Protein AF-A0A4U1L8M2-F1 (afdb_monomer_lite)

Foldseek 3Di:
DVVVVVCCVPPVVVVVVLVVLVVVLVVVVVVCVVDPDDPCPVVCVCSDPVVSVVVNVVSVVVVVVVVVVVVVVLVVLLVLLVVLVVQQVVCLLPPCNLVSLVVSLVSLVVVVPDPVCPPHVSVVSSVVSNVVSVQSNQQQVQLVVQVVVLVVVCPVPPDPDDDDGPSRLLSVVCVVVVADSSLEHEFEFDDDPQFQGKGKHKAWPVNLVPADQAHKHKYWYAGSNDIKIKIAGSVLSNVVQVQFDWDDDPVRTTIGTAIWTQGPPPRFTARPVRGHGCVVSVIGIDDPCVVVDD

pLDDT: mean 79.2, std 13.24, range [39.75, 96.44]

Secondary structure (DSSP, 8-state):
-HHHHHHHHHSHHHHHHHHHHHHHHHHHHHHHHH---SSTHHHHHHT-HHHHHHHHHHHHHHHHHHHHHHHHHHHHHHHHHHHHHHHHHHHTTSTTHHHHHHHHHHHHHHHHT-GGGTTSHHHHHHHHHHHHHHHHHHHHHHHHHHHHHHHHHHTTS--------HHHHHHHHHHHHT--GGGEEE-PPPP-TTEEEEEEEEEEHHHHHHS-TTPEEEEEEEETTEEEEEEEEHHHHHHHHTTSPEEE-TTSSEEEEEEEEEETTT--EEETTTTEEGGGGT-EEE--GGGG--

Radius of gyration: 31.27 Å; chains: 1; bounding box: 67×60×95 Å

Organism: Streptococcus mitis (NCBI:txid28037)

Structure (mmCIF, N/CA/C/O backbone):
data_AF-A0A4U1L8M2-F1
#
_entry.id   AF-A0A4U1L8M2-F1
#
loop_
_atom_site.group_PDB
_atom_site.id
_atom_site.type_symbol
_atom_site.label_atom_id
_atom_site.label_alt_id
_atom_site.label_comp_id
_atom_site.label_asym_id
_atom_site.label_entity_id
_atom_site.label_seq_id
_atom_site.pdbx_PDB_ins_code
_atom_site.Cartn_x
_atom_site.Cartn_y
_atom_site.Cartn_z
_atom_site.occupancy
_atom_site.B_iso_or_equiv
_atom_site.auth_seq_id
_atom_site.auth_comp_id
_atom_site.auth_asym_id
_atom_site.auth_atom_id
_atom_site.pdbx_PDB_model_num
ATOM 1 N N . MET A 1 1 ? 15.373 -29.658 -34.167 1.00 44.53 1 MET A N 1
ATOM 2 C CA . MET A 1 1 ? 14.216 -28.819 -34.575 1.00 44.53 1 MET A CA 1
ATOM 3 C C . MET A 1 1 ? 13.837 -27.712 -33.586 1.00 44.53 1 MET A C 1
ATOM 5 O O . MET A 1 1 ? 13.678 -26.593 -34.048 1.00 44.53 1 MET A O 1
ATOM 9 N N . LYS A 1 2 ? 13.727 -27.940 -32.260 1.00 44.12 2 LYS A N 1
ATOM 10 C CA . LYS A 1 2 ? 13.359 -26.869 -31.294 1.00 44.12 2 LYS A CA 1
ATOM 11 C C . LYS A 1 2 ? 14.273 -25.627 -31.343 1.00 44.12 2 LYS A C 1
ATOM 13 O O . LYS A 1 2 ? 13.759 -24.518 -31.326 1.00 44.12 2 LYS A O 1
ATOM 18 N N . LYS A 1 3 ? 15.596 -25.805 -31.480 1.00 42.81 3 LYS A N 1
ATOM 19 C CA . LYS A 1 3 ? 16.575 -24.699 -31.580 1.00 42.81 3 LYS A CA 1
ATOM 20 C C . LYS A 1 3 ? 16.446 -23.879 -32.877 1.00 42.81 3 LYS A C 1
ATOM 22 O O . LYS A 1 3 ? 16.444 -22.658 -32.821 1.00 42.81 3 LYS A O 1
ATOM 27 N N . ILE A 1 4 ? 16.236 -24.542 -34.020 1.00 53.00 4 ILE A N 1
ATOM 28 C CA . ILE A 1 4 ? 16.005 -23.892 -35.329 1.00 53.00 4 ILE A CA 1
ATOM 29 C C . ILE A 1 4 ? 14.690 -23.101 -35.305 1.00 53.00 4 ILE A C 1
ATOM 31 O O . ILE A 1 4 ? 14.629 -21.966 -35.762 1.00 53.00 4 ILE A O 1
ATOM 35 N N . LYS A 1 5 ? 13.648 -23.665 -34.683 1.00 46.25 5 LYS A N 1
ATOM 36 C CA . LYS A 1 5 ? 12.353 -22.995 -34.505 1.00 46.25 5 LYS A CA 1
ATOM 37 C C . LYS A 1 5 ? 12.449 -21.757 -33.599 1.00 46.25 5 LYS A C 1
ATOM 39 O O . LYS A 1 5 ? 11.677 -20.825 -33.779 1.00 46.25 5 LYS A O 1
ATOM 44 N N . LEU A 1 6 ? 13.386 -21.742 -32.645 1.00 50.06 6 LEU A N 1
ATOM 45 C CA . LEU A 1 6 ? 13.652 -20.596 -31.766 1.00 50.06 6 LEU A CA 1
ATOM 46 C C . LEU A 1 6 ? 14.400 -19.472 -32.505 1.00 50.06 6 LEU A C 1
ATOM 48 O O . LEU A 1 6 ? 14.021 -18.310 -32.385 1.00 50.06 6 LEU A O 1
ATOM 52 N N . LEU A 1 7 ? 15.398 -19.835 -33.322 1.00 53.38 7 LEU A N 1
ATOM 53 C CA . LEU A 1 7 ? 16.135 -18.917 -34.202 1.00 53.38 7 LEU A CA 1
ATOM 54 C C . LEU A 1 7 ? 15.193 -18.174 -35.160 1.00 53.38 7 LEU A C 1
ATOM 56 O O . LEU A 1 7 ? 15.197 -16.948 -35.198 1.00 53.38 7 LEU A O 1
ATOM 60 N N . PHE A 1 8 ? 14.303 -18.900 -35.841 1.00 54.09 8 PHE A N 1
ATOM 61 C CA . PHE A 1 8 ? 13.286 -18.307 -36.719 1.00 54.09 8 PHE A CA 1
ATOM 62 C C . PHE A 1 8 ? 12.166 -17.557 -35.983 1.00 54.09 8 PHE A C 1
ATOM 64 O O . PHE A 1 8 ? 11.392 -16.862 -36.625 1.00 54.09 8 PHE A O 1
ATOM 71 N N . LYS A 1 9 ? 12.032 -17.684 -34.659 1.00 55.19 9 LYS A N 1
ATOM 72 C CA . LYS A 1 9 ? 11.013 -16.942 -33.901 1.00 55.19 9 LYS A CA 1
ATOM 73 C C . LYS A 1 9 ? 11.550 -15.607 -33.387 1.00 55.19 9 LYS A C 1
ATOM 75 O O . LYS A 1 9 ? 10.851 -14.605 -33.473 1.00 55.19 9 LYS A O 1
ATOM 80 N N . ASN A 1 10 ? 12.786 -15.595 -32.891 1.00 60.88 10 ASN A N 1
ATOM 81 C CA . ASN A 1 10 ? 13.370 -14.421 -32.239 1.00 60.88 10 ASN A CA 1
ATOM 82 C C . ASN A 1 10 ? 14.303 -13.608 -33.152 1.00 60.88 10 ASN A C 1
ATOM 84 O O . ASN A 1 10 ? 14.479 -12.418 -32.916 1.00 60.88 10 ASN A O 1
ATOM 88 N N . HIS A 1 11 ? 14.872 -14.217 -34.199 1.00 66.50 11 HIS A N 1
ATOM 89 C CA . HIS A 1 11 ? 15.915 -13.602 -35.035 1.00 66.50 11 HIS A CA 1
ATOM 90 C C . HIS A 1 11 ? 15.575 -13.604 -36.535 1.00 66.50 11 HIS A C 1
ATOM 92 O O . HIS A 1 11 ? 16.453 -13.428 -37.375 1.00 66.50 11 HIS A O 1
ATOM 98 N N . TRP A 1 12 ? 14.301 -13.785 -36.902 1.00 67.19 12 TRP A N 1
ATOM 99 C CA . TRP A 1 12 ? 13.879 -13.873 -38.308 1.00 67.19 12 TRP A CA 1
ATOM 100 C C . TRP A 1 12 ? 14.196 -12.615 -39.121 1.00 67.19 12 TRP A C 1
ATOM 102 O O . TRP A 1 12 ? 14.553 -12.724 -40.287 1.00 67.19 12 TRP A O 1
ATOM 112 N N . GLN A 1 13 ? 14.119 -11.433 -38.503 1.00 69.94 13 GLN A N 1
ATOM 113 C CA . GLN A 1 13 ? 14.477 -10.169 -39.152 1.00 69.94 13 GLN A CA 1
ATOM 114 C C . GLN A 1 13 ? 15.951 -10.154 -39.567 1.00 69.94 13 GLN A C 1
ATOM 116 O O . GLN A 1 13 ? 16.279 -9.651 -40.637 1.00 69.94 13 GLN A O 1
ATOM 121 N N . LEU A 1 14 ? 16.824 -10.762 -38.758 1.00 71.12 14 LEU A N 1
ATOM 122 C CA . LEU A 1 14 ? 18.245 -10.885 -39.061 1.00 71.12 14 LEU A CA 1
ATOM 123 C C . LEU A 1 14 ? 18.474 -11.820 -40.249 1.00 71.12 14 LEU A C 1
ATOM 125 O O . LEU A 1 14 ? 19.164 -11.454 -41.191 1.00 71.12 14 LEU A O 1
ATOM 129 N N . LEU A 1 15 ? 17.803 -12.977 -40.243 1.00 73.12 15 LEU A N 1
ATOM 130 C CA . LEU A 1 15 ? 17.865 -13.944 -41.342 1.00 73.12 15 LEU A CA 1
ATOM 131 C C . LEU A 1 15 ? 17.361 -13.346 -42.662 1.00 73.12 15 LEU A C 1
ATOM 133 O O . LEU A 1 15 ? 17.903 -13.651 -43.720 1.00 73.12 15 LEU A O 1
ATOM 137 N N . VAL A 1 16 ? 16.343 -12.480 -42.614 1.00 77.25 16 VAL A N 1
ATOM 138 C CA . VAL A 1 16 ? 15.843 -11.766 -43.798 1.00 77.25 16 VAL A CA 1
ATOM 139 C C . VAL A 1 16 ? 16.862 -10.743 -44.296 1.00 77.25 16 VAL A C 1
ATOM 141 O O . VAL A 1 16 ? 17.110 -10.689 -45.496 1.00 77.25 16 VAL A O 1
ATOM 144 N N . ILE A 1 17 ? 17.478 -9.959 -43.406 1.00 76.75 17 ILE A N 1
ATOM 145 C CA . ILE A 1 17 ? 18.510 -8.982 -43.785 1.00 76.75 17 ILE A CA 1
ATOM 146 C C . ILE A 1 17 ? 19.723 -9.689 -44.398 1.00 76.75 17 ILE A C 1
ATOM 148 O O . ILE A 1 17 ? 20.172 -9.302 -45.474 1.00 76.75 17 ILE A O 1
ATOM 152 N N . GLU A 1 18 ? 20.214 -10.754 -43.762 1.00 75.56 18 GLU A N 1
ATOM 153 C CA . GLU A 1 18 ? 21.312 -11.568 -44.288 1.00 75.56 18 GLU A CA 1
ATOM 154 C C . GLU A 1 18 ? 20.956 -12.151 -45.658 1.00 75.56 18 GLU A C 1
ATOM 156 O O . GLU A 1 18 ? 21.736 -12.017 -46.597 1.00 75.56 18 GLU A O 1
ATOM 161 N N . ALA A 1 19 ? 19.755 -12.718 -45.814 1.00 78.50 19 ALA A N 1
ATOM 162 C CA . ALA A 1 19 ? 19.297 -13.252 -47.092 1.00 78.50 19 ALA A CA 1
ATOM 163 C C . ALA A 1 19 ? 19.233 -12.173 -48.182 1.00 78.50 19 ALA A C 1
ATOM 165 O O . ALA A 1 19 ? 19.667 -12.428 -49.300 1.00 78.50 19 ALA A O 1
ATOM 166 N N . VAL A 1 20 ? 18.747 -10.967 -47.871 1.00 80.50 20 VAL A N 1
ATOM 167 C CA . VAL A 1 20 ? 18.708 -9.839 -48.817 1.00 80.50 20 VAL A CA 1
ATOM 168 C C . VAL A 1 20 ? 20.119 -9.423 -49.233 1.00 80.50 20 VAL A C 1
ATOM 170 O O . VAL A 1 20 ? 20.358 -9.215 -50.420 1.00 80.50 20 VAL A O 1
ATOM 173 N N . ILE A 1 21 ? 21.068 -9.359 -48.297 1.00 78.06 21 ILE A N 1
ATOM 174 C CA . ILE A 1 21 ? 22.468 -9.020 -48.591 1.00 78.06 21 ILE A CA 1
ATOM 175 C C . ILE A 1 21 ? 23.116 -10.098 -49.470 1.00 78.06 21 ILE A C 1
ATOM 177 O O . ILE A 1 21 ? 23.760 -9.756 -50.460 1.00 78.06 21 ILE A O 1
ATOM 181 N N . VAL A 1 22 ? 22.895 -11.385 -49.170 1.00 79.50 22 VAL A N 1
ATOM 182 C CA . VAL A 1 22 ? 23.349 -12.515 -50.005 1.00 79.50 22 VAL A CA 1
ATOM 183 C C . VAL A 1 22 ? 22.777 -12.406 -51.421 1.00 79.50 22 VAL A C 1
ATOM 185 O O . VAL A 1 22 ? 23.491 -12.624 -52.396 1.00 79.50 22 VAL A O 1
ATOM 188 N N . LEU A 1 23 ? 21.495 -12.055 -51.548 1.00 80.81 23 LEU A N 1
ATOM 189 C CA . LEU A 1 23 ? 20.791 -11.976 -52.829 1.00 80.81 23 LEU A CA 1
ATOM 190 C C . LEU A 1 23 ? 21.286 -10.791 -53.669 1.00 80.81 23 LEU A C 1
ATOM 192 O O . LEU A 1 23 ? 21.564 -10.957 -54.855 1.00 80.81 23 LEU A O 1
ATOM 196 N N . ILE A 1 24 ? 21.466 -9.618 -53.051 1.00 78.56 24 ILE A N 1
ATOM 197 C CA . ILE A 1 24 ? 22.061 -8.437 -53.695 1.00 78.56 24 ILE A CA 1
ATOM 198 C C . ILE A 1 24 ? 23.492 -8.743 -54.136 1.00 78.56 24 ILE A C 1
ATOM 200 O O . ILE A 1 24 ? 23.855 -8.431 -55.269 1.00 78.56 24 ILE A O 1
ATOM 204 N N . TYR A 1 25 ? 24.282 -9.388 -53.274 1.00 74.25 25 TYR A N 1
ATOM 205 C CA . TYR A 1 25 ? 25.652 -9.783 -53.586 1.00 74.25 25 TYR A CA 1
ATOM 206 C C . TYR A 1 25 ? 25.702 -10.764 -54.762 1.00 74.25 25 TYR A C 1
ATOM 208 O O . TYR A 1 25 ? 26.407 -10.518 -55.735 1.00 74.25 25 TYR A O 1
ATOM 216 N N . GLY A 1 26 ? 24.895 -11.827 -54.726 1.00 72.94 26 GLY A N 1
ATOM 217 C CA . GLY A 1 26 ? 24.836 -12.824 -55.794 1.00 72.94 26 GLY A CA 1
ATOM 218 C C . GLY A 1 26 ? 24.388 -12.242 -57.136 1.00 72.94 26 GLY A C 1
ATOM 219 O O . GLY A 1 26 ? 24.976 -12.561 -58.169 1.00 72.94 26 GLY A O 1
ATOM 220 N N . LEU A 1 27 ? 23.387 -11.353 -57.134 1.00 75.25 27 LEU A N 1
ATOM 221 C CA . LEU A 1 27 ? 22.939 -10.662 -58.346 1.00 75.25 27 LEU A CA 1
ATOM 222 C C . LEU A 1 27 ? 24.019 -9.723 -58.887 1.00 75.25 27 LEU A C 1
ATOM 224 O O . LEU A 1 27 ? 24.303 -9.761 -60.082 1.00 75.25 27 LEU A O 1
ATOM 228 N N . ALA A 1 28 ? 24.637 -8.910 -58.031 1.00 71.38 28 ALA A N 1
ATOM 229 C CA . ALA A 1 28 ? 25.702 -8.004 -58.440 1.00 71.38 28 ALA A CA 1
ATOM 230 C C . ALA A 1 28 ? 26.885 -8.776 -59.040 1.00 71.38 28 ALA A C 1
ATOM 232 O O . ALA A 1 28 ? 27.259 -8.495 -60.174 1.00 71.38 28 ALA A O 1
ATOM 233 N N . SER A 1 29 ? 27.396 -9.809 -58.363 1.00 68.69 29 SER A N 1
ATOM 234 C CA . SER A 1 29 ? 28.492 -10.642 -58.879 1.00 68.69 29 SER A CA 1
ATOM 235 C C . SER A 1 29 ? 28.150 -11.290 -60.227 1.00 68.69 29 SER A C 1
ATOM 237 O O . SER A 1 29 ? 28.959 -11.247 -61.150 1.00 68.69 29 SER A O 1
ATOM 239 N N . TYR A 1 30 ? 26.924 -11.799 -60.399 1.00 72.44 30 TYR A N 1
ATOM 240 C CA . TYR A 1 30 ? 26.470 -12.370 -61.674 1.00 72.44 30 TYR A CA 1
ATOM 241 C C . TYR A 1 30 ? 26.442 -11.347 -62.825 1.00 72.44 30 TYR A C 1
ATOM 243 O O . TYR A 1 30 ? 26.824 -11.661 -63.954 1.00 72.44 30 TYR A O 1
ATOM 251 N N . TYR A 1 31 ? 25.982 -10.119 -62.560 1.00 69.25 31 TYR A N 1
ATOM 252 C CA . TYR A 1 31 ? 25.954 -9.048 -63.562 1.00 69.25 31 TYR A CA 1
ATOM 253 C C . TYR A 1 31 ? 27.357 -8.545 -63.928 1.00 69.25 31 TYR A C 1
ATOM 255 O O . TYR A 1 31 ? 27.580 -8.183 -65.086 1.00 69.25 31 TYR A O 1
ATOM 263 N N . ILE A 1 32 ? 28.279 -8.543 -62.961 1.00 66.44 32 ILE A N 1
ATOM 264 C CA . ILE A 1 32 ? 29.684 -8.154 -63.132 1.00 66.44 32 ILE A CA 1
ATOM 265 C C . ILE A 1 32 ? 30.424 -9.172 -64.008 1.00 66.44 32 ILE A C 1
ATOM 267 O O . ILE A 1 32 ? 31.072 -8.774 -64.975 1.00 66.44 32 ILE A O 1
ATOM 271 N N . ASP A 1 33 ? 30.247 -10.471 -63.751 1.00 63.56 33 ASP A N 1
ATOM 272 C CA . ASP A 1 33 ? 30.862 -11.543 -64.549 1.00 63.56 33 ASP A CA 1
ATOM 273 C C . ASP A 1 33 ? 30.390 -11.542 -66.013 1.00 63.56 33 ASP A C 1
ATOM 275 O O . ASP A 1 33 ? 31.154 -11.869 -66.923 1.00 63.56 33 ASP A O 1
ATOM 279 N N . LYS A 1 34 ? 29.133 -11.157 -66.273 1.00 65.31 34 LYS A N 1
ATOM 280 C CA . LYS A 1 34 ? 28.567 -11.133 -67.632 1.00 65.31 34 LYS A CA 1
ATOM 281 C C . LYS A 1 34 ? 28.913 -9.893 -68.464 1.00 65.31 34 LYS A C 1
ATOM 283 O O . LYS A 1 34 ? 28.735 -9.951 -69.678 1.00 65.31 34 LYS A O 1
ATOM 288 N N . ASN A 1 35 ? 29.376 -8.793 -67.863 1.00 60.78 35 ASN A N 1
ATOM 289 C CA . ASN A 1 35 ? 29.659 -7.534 -68.572 1.00 60.78 35 ASN A CA 1
ATOM 290 C C . ASN A 1 35 ? 31.033 -6.951 -68.183 1.00 60.78 35 ASN A C 1
ATOM 292 O O . ASN A 1 35 ? 31.101 -5.974 -67.430 1.00 60.78 35 ASN A O 1
ATOM 296 N N . PRO A 1 36 ? 32.142 -7.502 -68.709 1.00 56.72 36 PRO A N 1
ATOM 297 C CA . PRO A 1 36 ? 33.487 -7.070 -68.350 1.00 56.72 36 PRO A CA 1
ATOM 298 C C . PRO A 1 36 ? 33.848 -5.753 -69.059 1.00 56.72 36 PRO A C 1
ATOM 300 O O . PRO A 1 36 ? 34.449 -5.750 -70.130 1.00 56.72 36 PRO A O 1
ATOM 303 N N . VAL A 1 37 ? 33.484 -4.608 -68.475 1.00 54.91 37 VAL A N 1
ATOM 304 C CA . VAL A 1 37 ? 33.897 -3.284 -68.976 1.00 54.91 37 VAL A CA 1
ATOM 305 C C . VAL A 1 37 ? 34.841 -2.608 -67.982 1.00 54.91 37 VAL A C 1
ATOM 307 O O . VAL A 1 37 ? 34.397 -2.141 -66.942 1.00 54.91 37 VAL A O 1
ATOM 310 N N . GLY A 1 38 ? 36.131 -2.534 -68.331 1.00 54.34 38 GLY A N 1
ATOM 311 C CA . GLY A 1 38 ? 37.164 -1.544 -67.948 1.00 54.34 38 GLY A CA 1
ATOM 312 C C . GLY A 1 38 ? 37.405 -1.138 -66.479 1.00 54.34 38 GLY A C 1
ATOM 313 O O . GLY A 1 38 ? 38.551 -1.112 -66.050 1.00 54.34 38 GLY A O 1
ATOM 314 N N . ASN A 1 39 ? 36.371 -0.815 -65.700 1.00 55.06 39 ASN A N 1
ATOM 315 C CA . ASN A 1 39 ? 36.466 -0.201 -64.366 1.00 55.06 39 ASN A CA 1
ATOM 316 C C . ASN A 1 39 ? 36.228 -1.185 -63.197 1.00 55.06 39 ASN A C 1
ATOM 318 O O . ASN A 1 39 ? 36.054 -0.765 -62.052 1.00 55.06 39 ASN A O 1
ATOM 322 N N . PHE A 1 40 ? 36.215 -2.497 -63.451 1.00 54.38 40 PHE A N 1
ATOM 323 C CA . PHE A 1 40 ? 35.762 -3.506 -62.480 1.00 54.38 40 PHE A CA 1
ATOM 324 C C . PHE A 1 40 ? 36.796 -3.986 -61.451 1.00 54.38 40 PHE A C 1
ATOM 326 O O . PHE A 1 40 ? 36.412 -4.672 -60.506 1.00 54.38 40 PHE A O 1
ATOM 333 N N . THR A 1 41 ? 38.073 -3.604 -61.540 1.00 52.62 41 THR A N 1
ATOM 334 C CA . THR A 1 41 ? 39.099 -4.068 -60.582 1.00 52.62 41 THR A CA 1
ATOM 335 C C . THR A 1 41 ? 38.803 -3.620 -59.144 1.00 52.62 41 THR A C 1
ATOM 337 O O . THR A 1 41 ? 39.020 -4.378 -58.206 1.00 52.62 41 THR A O 1
ATOM 340 N N . MET A 1 42 ? 38.233 -2.423 -58.955 1.00 48.88 42 MET A N 1
ATOM 341 C CA . MET A 1 42 ? 37.822 -1.926 -57.632 1.00 48.88 42 MET A CA 1
ATOM 342 C C . MET A 1 42 ? 36.546 -2.623 -57.119 1.00 48.88 42 MET A C 1
ATOM 344 O O . MET A 1 42 ? 36.425 -2.903 -55.931 1.00 48.88 42 MET A O 1
ATOM 348 N N . LEU A 1 43 ? 35.614 -2.960 -58.017 1.00 52.00 43 LEU A N 1
ATOM 349 C CA . LEU A 1 43 ? 34.376 -3.680 -57.695 1.00 52.00 43 LEU A CA 1
ATOM 350 C C . LEU A 1 43 ? 34.640 -5.150 -57.344 1.00 52.00 43 LEU A C 1
ATOM 352 O O . LEU A 1 43 ? 34.056 -5.646 -56.392 1.00 52.00 43 LEU A O 1
ATOM 356 N N . SER A 1 44 ? 35.575 -5.825 -58.015 1.00 54.31 44 SER A N 1
ATOM 357 C CA . SER A 1 44 ? 35.970 -7.202 -57.678 1.00 54.31 44 SER A CA 1
ATOM 358 C C . SER A 1 44 ? 36.585 -7.330 -56.277 1.00 54.31 44 SER A C 1
ATOM 360 O O . SER A 1 44 ? 36.456 -8.382 -55.660 1.00 54.31 44 SER A O 1
ATOM 362 N N . ILE A 1 45 ? 37.239 -6.277 -55.769 1.00 52.25 45 ILE A N 1
ATOM 363 C CA . ILE A 1 45 ? 37.787 -6.236 -54.402 1.00 52.25 45 ILE A CA 1
ATOM 364 C C . ILE A 1 45 ? 36.659 -6.073 -53.371 1.00 52.25 45 ILE A C 1
ATOM 366 O O . ILE A 1 45 ? 36.668 -6.736 -52.339 1.00 52.25 45 ILE A O 1
ATOM 370 N N . ILE A 1 46 ? 35.662 -5.231 -53.660 1.00 54.03 46 ILE A N 1
ATOM 371 C CA . ILE A 1 46 ? 34.482 -5.026 -52.797 1.00 54.03 46 ILE A CA 1
ATOM 372 C C . ILE A 1 46 ? 33.553 -6.252 -52.834 1.00 54.03 46 ILE A C 1
ATOM 374 O O . ILE A 1 46 ? 32.895 -6.566 -51.848 1.00 54.03 46 ILE A O 1
ATOM 378 N N . PHE A 1 47 ? 33.528 -6.980 -53.951 1.00 58.50 47 PHE A N 1
ATOM 379 C CA . PHE A 1 47 ? 32.776 -8.221 -54.119 1.00 58.50 47 PHE A CA 1
ATOM 380 C C . PHE A 1 47 ? 33.639 -9.474 -53.905 1.00 58.50 47 PHE A C 1
ATOM 382 O O . PHE A 1 47 ? 33.325 -10.530 -54.445 1.00 58.50 47 PHE A O 1
ATOM 389 N N . SER A 1 48 ? 34.704 -9.410 -53.101 1.00 66.56 48 SER A N 1
ATOM 390 C CA . SER A 1 48 ? 35.427 -10.624 -52.713 1.00 66.56 48 SER A CA 1
ATOM 391 C C . SER A 1 48 ? 34.640 -11.425 -51.668 1.00 66.56 48 SER A C 1
ATOM 393 O O . SER A 1 48 ? 33.907 -10.869 -50.842 1.00 66.56 48 SER A O 1
ATOM 395 N N . ASN A 1 49 ? 34.824 -12.748 -51.670 1.00 69.56 49 ASN A N 1
ATOM 396 C CA . ASN A 1 49 ? 34.236 -13.625 -50.654 1.00 69.56 49 ASN A CA 1
ATOM 397 C C . ASN A 1 49 ? 34.663 -13.211 -49.232 1.00 69.56 49 ASN A C 1
ATOM 399 O O . ASN A 1 49 ? 33.891 -13.341 -48.286 1.00 69.56 49 ASN A O 1
ATOM 403 N N . GLU A 1 50 ? 35.879 -12.683 -49.077 1.00 70.56 50 GLU A N 1
ATOM 404 C CA . GLU A 1 50 ? 36.437 -12.249 -47.793 1.00 70.56 50 GLU A CA 1
ATOM 405 C C . GLU A 1 50 ? 35.727 -10.997 -47.265 1.00 70.56 50 GLU A C 1
ATOM 407 O O . GLU A 1 50 ? 35.379 -10.936 -46.085 1.00 70.56 50 GLU A O 1
ATOM 412 N N . PHE A 1 51 ? 35.445 -10.023 -48.138 1.00 68.75 51 PHE A N 1
ATOM 413 C CA . PHE A 1 51 ? 34.720 -8.806 -47.769 1.00 68.75 51 PHE A CA 1
ATOM 414 C C . PHE A 1 51 ? 33.260 -9.107 -47.402 1.00 68.75 51 PHE A C 1
ATOM 416 O O . PHE A 1 51 ? 32.735 -8.580 -46.420 1.00 68.75 51 PHE A O 1
ATOM 423 N N . PHE A 1 52 ? 32.622 -10.023 -48.133 1.00 69.94 52 PHE A N 1
ATOM 424 C CA . PHE A 1 52 ? 31.269 -10.488 -47.835 1.00 69.94 52 PHE A CA 1
ATOM 425 C C . PHE A 1 52 ? 31.170 -11.176 -46.464 1.00 69.94 52 PHE A C 1
ATOM 427 O O . PHE A 1 52 ? 30.299 -10.845 -45.656 1.00 69.94 52 PHE A O 1
ATOM 434 N N . VAL A 1 53 ? 32.100 -12.089 -46.161 1.00 77.38 53 VAL A N 1
ATOM 435 C CA . VAL A 1 53 ? 32.174 -12.746 -44.846 1.00 77.38 53 VAL A CA 1
ATOM 436 C C . VAL A 1 53 ? 32.426 -11.719 -43.737 1.00 77.38 53 VAL A C 1
ATOM 438 O O . VAL A 1 53 ? 31.786 -11.792 -42.688 1.00 77.38 53 VAL A O 1
ATOM 441 N N . ALA A 1 54 ? 33.289 -10.724 -43.967 1.00 78.19 54 ALA A N 1
ATOM 442 C CA . ALA A 1 54 ? 33.552 -9.663 -42.995 1.00 78.19 54 ALA A CA 1
ATOM 443 C C . ALA A 1 54 ? 32.298 -8.824 -42.676 1.00 78.19 54 ALA A C 1
ATOM 445 O O . ALA A 1 54 ? 32.052 -8.517 -41.508 1.00 78.19 54 ALA A O 1
ATOM 446 N N . ILE A 1 55 ? 31.468 -8.508 -43.678 1.00 75.69 55 ILE A N 1
ATOM 447 C CA . ILE A 1 55 ? 30.189 -7.806 -43.479 1.00 75.69 55 ILE A CA 1
ATOM 448 C C . ILE A 1 55 ? 29.228 -8.642 -42.628 1.00 75.69 55 ILE A C 1
ATOM 450 O O . ILE A 1 55 ? 28.635 -8.115 -41.685 1.00 75.69 55 ILE A O 1
ATOM 454 N N . LEU A 1 56 ? 29.087 -9.940 -42.917 1.00 75.81 56 LEU A N 1
ATOM 455 C CA . LEU A 1 56 ? 28.213 -10.823 -42.137 1.00 75.81 56 LEU A CA 1
ATOM 456 C C . LEU A 1 56 ? 28.664 -10.924 -40.673 1.00 75.81 56 LEU A C 1
ATOM 458 O O . LEU A 1 56 ? 27.843 -10.813 -39.762 1.00 75.81 56 LEU A O 1
ATOM 462 N N . VAL A 1 57 ? 29.972 -11.055 -40.430 1.00 79.88 57 VAL A N 1
ATOM 463 C CA . VAL A 1 57 ? 30.536 -11.061 -39.071 1.00 79.88 57 VAL A CA 1
ATOM 464 C C . VAL A 1 57 ? 30.279 -9.730 -38.359 1.00 79.88 57 VAL A C 1
ATOM 466 O O . VAL A 1 57 ? 29.887 -9.731 -37.192 1.00 79.88 57 VAL A O 1
ATOM 469 N N . ALA A 1 58 ? 30.440 -8.596 -39.049 1.00 74.81 58 ALA A N 1
ATOM 470 C CA . ALA A 1 58 ? 30.174 -7.276 -38.480 1.00 74.81 58 ALA 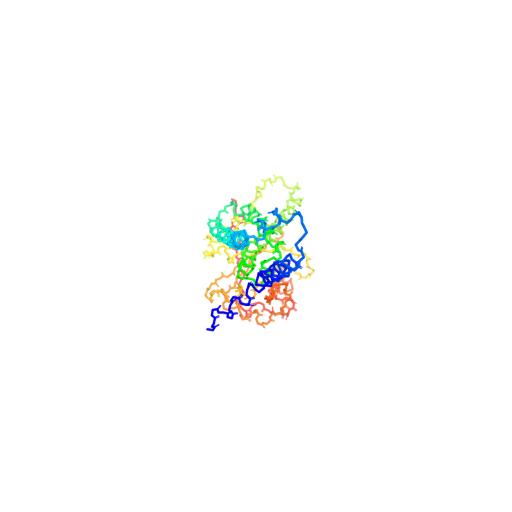A CA 1
ATOM 471 C C . ALA A 1 58 ? 28.695 -7.096 -38.092 1.00 74.81 58 ALA A C 1
ATOM 473 O O . ALA A 1 58 ? 28.403 -6.611 -36.999 1.00 74.81 58 ALA A O 1
ATOM 474 N N . ILE A 1 59 ? 27.758 -7.541 -38.935 1.00 75.88 59 ILE A N 1
ATOM 475 C CA . ILE A 1 59 ? 26.315 -7.511 -38.640 1.00 75.88 59 ILE A CA 1
ATOM 476 C C . ILE A 1 59 ? 25.995 -8.392 -37.428 1.00 75.88 59 ILE A C 1
ATOM 478 O O . ILE A 1 59 ? 25.305 -7.944 -36.507 1.00 75.88 59 ILE A O 1
ATOM 482 N N . GLY A 1 60 ? 26.544 -9.610 -37.385 1.00 74.56 60 GLY A N 1
ATOM 483 C CA . GLY A 1 60 ? 26.391 -10.513 -36.245 1.00 74.56 60 GLY A CA 1
ATOM 484 C C . GLY A 1 60 ? 26.924 -9.911 -34.940 1.00 74.56 60 GLY A C 1
ATOM 485 O O . GLY A 1 60 ? 26.264 -9.995 -33.902 1.00 74.56 60 GLY A O 1
ATOM 486 N N . ALA A 1 61 ? 28.077 -9.239 -34.990 1.00 76.12 61 ALA A N 1
ATOM 487 C CA . ALA A 1 61 ? 28.674 -8.566 -33.838 1.00 76.12 61 ALA A CA 1
ATOM 488 C C . ALA A 1 61 ? 27.830 -7.376 -33.350 1.00 76.12 61 ALA A C 1
ATOM 490 O O . ALA A 1 61 ? 27.560 -7.268 -32.153 1.00 76.12 61 ALA A O 1
ATOM 491 N N . ILE A 1 62 ? 27.358 -6.520 -34.264 1.00 72.75 62 ILE A N 1
ATOM 492 C CA . ILE A 1 62 ? 26.481 -5.383 -33.942 1.00 72.75 62 ILE A CA 1
ATOM 493 C C . ILE A 1 62 ? 25.190 -5.880 -33.288 1.00 72.75 62 ILE A C 1
ATOM 495 O O . ILE A 1 62 ? 24.759 -5.343 -32.267 1.00 72.75 62 ILE A O 1
ATOM 499 N N . TYR A 1 63 ? 24.588 -6.937 -33.832 1.00 73.19 63 TYR A N 1
ATOM 500 C CA . TYR A 1 63 ? 23.372 -7.508 -33.269 1.00 73.19 63 TYR A CA 1
ATOM 501 C C . TYR A 1 63 ? 23.589 -8.111 -31.878 1.00 73.19 63 TYR A C 1
ATOM 503 O O . TYR A 1 63 ? 22.811 -7.842 -30.963 1.00 73.19 63 TYR A O 1
ATOM 511 N N . SER A 1 64 ? 24.667 -8.878 -31.698 1.00 70.44 64 SER A N 1
ATOM 512 C CA . SER A 1 64 ? 25.068 -9.416 -30.392 1.00 70.44 64 SER A CA 1
ATOM 513 C C . SER A 1 64 ? 25.268 -8.297 -29.360 1.00 70.44 64 SER A C 1
ATOM 515 O O . SER A 1 64 ? 24.835 -8.399 -28.208 1.00 70.44 64 SER A O 1
ATOM 517 N N . TRP A 1 65 ? 25.835 -7.164 -29.784 1.00 75.31 65 TRP A N 1
ATOM 518 C CA . TRP A 1 65 ? 25.981 -5.993 -28.928 1.00 75.31 65 TRP A CA 1
ATOM 519 C C . TRP A 1 65 ? 24.634 -5.345 -28.570 1.00 75.31 65 TRP A C 1
ATOM 521 O O . TRP A 1 65 ? 24.388 -5.050 -27.402 1.00 75.31 65 TRP A O 1
ATOM 531 N N . PHE A 1 66 ? 23.717 -5.183 -29.527 1.00 71.88 66 PHE A N 1
ATOM 532 C CA . PHE A 1 66 ? 22.375 -4.665 -29.238 1.00 71.88 66 PHE A CA 1
ATOM 533 C C . PHE A 1 66 ? 21.579 -5.579 -28.299 1.00 71.88 66 PHE A C 1
ATOM 535 O O . PHE A 1 66 ? 20.944 -5.086 -27.365 1.00 71.88 66 PHE A O 1
ATOM 542 N N . ALA A 1 67 ? 21.639 -6.896 -28.510 1.00 74.12 67 ALA A N 1
ATOM 543 C CA . ALA A 1 67 ? 20.985 -7.876 -27.647 1.00 74.12 67 ALA A CA 1
ATOM 544 C C . ALA A 1 67 ? 21.561 -7.845 -26.222 1.00 74.12 67 ALA A C 1
ATOM 546 O O . ALA A 1 67 ? 20.811 -7.710 -25.257 1.00 74.12 67 ALA A O 1
ATOM 547 N N . SER A 1 68 ? 22.890 -7.860 -26.085 1.00 74.75 68 SER A N 1
ATOM 548 C CA . SER A 1 68 ? 23.542 -7.786 -24.769 1.00 74.75 68 SER A CA 1
ATOM 549 C C . SER A 1 68 ? 23.266 -6.466 -24.045 1.00 74.75 68 SER A C 1
ATOM 551 O O . SER A 1 68 ? 23.070 -6.465 -22.832 1.00 74.75 68 SER A O 1
ATOM 553 N N . LYS A 1 69 ? 23.170 -5.343 -24.769 1.00 77.94 69 LYS A N 1
ATOM 554 C CA . LYS A 1 69 ? 22.761 -4.056 -24.195 1.00 77.94 69 LYS A CA 1
ATOM 555 C C . LYS A 1 69 ? 21.323 -4.094 -23.672 1.00 77.94 69 LYS A C 1
ATOM 557 O O . LYS A 1 69 ? 21.065 -3.580 -22.586 1.00 77.94 69 LYS A O 1
ATOM 562 N N . ALA A 1 70 ? 20.396 -4.700 -24.415 1.00 76.06 70 ALA A N 1
ATOM 563 C CA . ALA A 1 70 ? 19.005 -4.836 -23.984 1.00 76.06 70 ALA A CA 1
ATOM 564 C C . ALA A 1 70 ? 18.880 -5.697 -22.715 1.00 76.06 70 ALA A C 1
ATOM 566 O O . ALA A 1 70 ? 18.189 -5.295 -21.776 1.00 76.06 70 ALA A O 1
ATOM 567 N N . ASP A 1 71 ? 19.601 -6.820 -22.654 1.00 81.56 71 ASP A N 1
ATOM 568 C CA . ASP A 1 71 ? 19.650 -7.690 -21.473 1.00 81.56 71 ASP A CA 1
ATOM 569 C C . ASP A 1 71 ? 20.302 -6.986 -20.276 1.00 81.56 71 ASP A C 1
ATOM 571 O O . ASP A 1 71 ? 19.801 -7.063 -19.151 1.00 81.56 71 ASP A O 1
ATOM 575 N N . TYR A 1 72 ? 21.388 -6.245 -20.511 1.00 83.19 72 TYR A N 1
ATOM 576 C CA . TYR A 1 72 ? 22.050 -5.446 -19.483 1.00 83.19 72 TYR A CA 1
ATOM 577 C C . TYR A 1 72 ? 21.111 -4.388 -18.893 1.00 83.19 72 TYR A C 1
ATOM 579 O O . TYR A 1 72 ? 20.985 -4.281 -17.674 1.00 83.19 72 TYR A O 1
ATOM 587 N N . GLU A 1 73 ? 20.407 -3.629 -19.736 1.00 86.50 73 GLU A N 1
ATOM 588 C CA . GLU A 1 73 ? 19.439 -2.630 -19.277 1.00 86.50 73 GLU A CA 1
ATOM 589 C C . GLU A 1 73 ? 18.274 -3.268 -18.512 1.00 86.50 73 GLU A C 1
ATOM 591 O O . GLU A 1 73 ? 17.834 -2.721 -17.499 1.00 86.50 73 GLU A O 1
ATOM 596 N N . TYR A 1 74 ? 17.775 -4.420 -18.964 1.00 87.44 74 TYR A N 1
ATOM 597 C CA . TYR A 1 74 ? 16.724 -5.153 -18.261 1.00 87.44 74 TYR A CA 1
ATOM 598 C C . TYR A 1 74 ? 17.185 -5.583 -16.861 1.00 87.44 74 TYR A C 1
ATOM 600 O O . TYR A 1 74 ? 16.508 -5.292 -15.874 1.00 87.44 74 TYR A O 1
ATOM 608 N N . ASN A 1 75 ? 18.357 -6.217 -16.763 1.00 87.69 75 ASN A N 1
ATOM 609 C CA . ASN A 1 75 ? 18.904 -6.706 -15.497 1.00 87.69 75 ASN A CA 1
ATOM 610 C C . ASN A 1 75 ? 19.230 -5.567 -14.531 1.00 87.69 75 ASN A C 1
ATOM 612 O O . ASN A 1 75 ? 18.844 -5.634 -13.36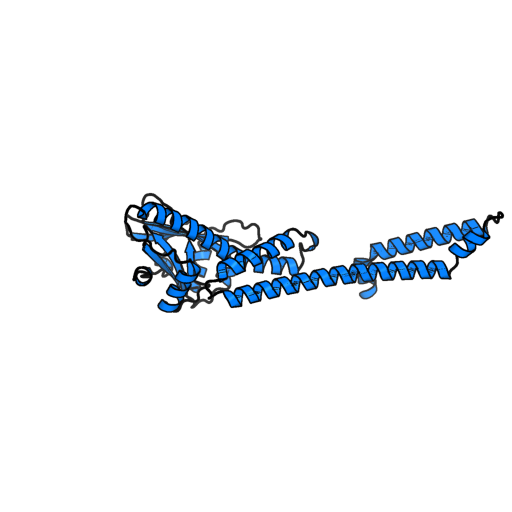8 1.00 87.69 75 ASN A O 1
ATOM 616 N N . LYS A 1 76 ? 19.840 -4.484 -15.022 1.00 90.81 76 LYS A N 1
ATOM 617 C CA . LYS A 1 76 ? 20.115 -3.287 -14.219 1.00 90.81 76 LYS A CA 1
ATOM 618 C C . LYS A 1 76 ? 18.838 -2.707 -13.607 1.00 90.81 76 LYS A C 1
ATOM 620 O O . LYS A 1 76 ? 18.811 -2.352 -12.432 1.00 90.81 76 LYS A O 1
ATOM 625 N N . ASN A 1 77 ? 17.763 -2.613 -14.390 1.00 92.44 77 ASN A N 1
ATOM 626 C CA . ASN A 1 77 ? 16.494 -2.081 -13.892 1.00 92.44 77 ASN A CA 1
ATOM 627 C C . ASN A 1 77 ? 15.803 -3.044 -12.922 1.00 92.44 77 ASN A C 1
ATOM 629 O O . ASN A 1 77 ? 15.171 -2.597 -11.967 1.00 92.44 77 ASN A O 1
ATOM 633 N N . LEU A 1 78 ? 15.954 -4.355 -13.124 1.00 91.00 78 LEU A N 1
ATOM 634 C CA . LEU A 1 78 ? 15.490 -5.358 -12.170 1.00 91.00 78 LEU A CA 1
ATOM 635 C C . LEU A 1 78 ? 16.226 -5.251 -10.829 1.00 91.00 78 LEU A C 1
ATOM 637 O O . LEU A 1 78 ? 15.588 -5.317 -9.782 1.00 91.00 78 LEU A O 1
ATOM 641 N N . GLU A 1 79 ? 17.549 -5.092 -10.853 1.00 91.31 79 GLU A N 1
ATOM 642 C CA . GLU A 1 79 ? 18.360 -4.889 -9.648 1.00 91.31 79 GLU A CA 1
ATOM 643 C C . GLU A 1 79 ? 17.954 -3.615 -8.913 1.00 91.31 79 GLU A C 1
ATOM 645 O O . GLU A 1 79 ? 17.681 -3.675 -7.718 1.00 91.31 79 GLU A O 1
ATOM 650 N N . MET A 1 80 ? 17.775 -2.504 -9.631 1.00 92.31 80 MET A N 1
ATOM 651 C CA . MET A 1 80 ? 17.301 -1.259 -9.028 1.00 92.31 80 MET A CA 1
ATOM 652 C C . MET A 1 80 ? 15.944 -1.430 -8.327 1.00 92.31 80 MET A C 1
ATOM 654 O O . MET A 1 80 ? 15.766 -0.936 -7.218 1.00 92.31 80 MET A O 1
ATOM 658 N N . LEU A 1 81 ? 14.986 -2.152 -8.927 1.00 92.06 81 LEU A N 1
ATOM 659 C CA . LEU A 1 81 ? 13.702 -2.430 -8.269 1.00 92.06 81 LEU A CA 1
ATOM 660 C C . LEU A 1 81 ? 13.864 -3.295 -7.012 1.00 92.06 81 LEU A C 1
ATOM 662 O O . LEU A 1 81 ? 13.174 -3.050 -6.025 1.00 92.06 81 LEU A O 1
ATOM 666 N N . LYS A 1 82 ? 14.775 -4.277 -7.024 1.00 91.88 82 LYS A N 1
ATOM 667 C CA . LYS A 1 82 ? 15.078 -5.098 -5.838 1.00 91.88 82 LYS A CA 1
ATOM 668 C C . LYS A 1 82 ? 15.705 -4.265 -4.728 1.00 91.88 82 LYS A C 1
ATOM 670 O O . LYS A 1 82 ? 15.408 -4.482 -3.558 1.00 91.88 82 LYS A O 1
ATOM 675 N N . ASP A 1 83 ? 16.570 -3.324 -5.084 1.00 91.94 83 ASP A N 1
ATOM 676 C CA . ASP A 1 83 ? 17.189 -2.430 -4.112 1.00 91.94 83 ASP A CA 1
ATOM 677 C C . ASP A 1 83 ? 16.171 -1.445 -3.538 1.00 91.94 83 ASP A C 1
ATOM 679 O O . ASP A 1 83 ? 16.172 -1.224 -2.332 1.00 91.94 83 ASP A O 1
ATOM 683 N N . ILE A 1 84 ? 15.235 -0.938 -4.348 1.00 90.69 84 ILE A N 1
ATOM 684 C CA . ILE A 1 84 ? 14.098 -0.151 -3.848 1.00 90.69 84 ILE A CA 1
ATOM 685 C C . ILE A 1 84 ? 13.261 -0.962 -2.846 1.00 90.69 84 ILE A C 1
ATOM 687 O O . ILE A 1 84 ? 12.889 -0.424 -1.807 1.00 90.69 84 ILE A O 1
ATOM 691 N N . ASP A 1 85 ? 12.991 -2.241 -3.122 1.00 89.50 85 ASP A N 1
ATOM 692 C CA . ASP A 1 85 ? 12.259 -3.129 -2.204 1.00 89.50 85 ASP A CA 1
ATOM 693 C C . ASP A 1 85 ? 12.983 -3.266 -0.855 1.00 89.50 85 ASP A C 1
ATOM 695 O O . ASP A 1 85 ? 12.395 -3.064 0.205 1.00 89.50 85 ASP A O 1
ATOM 699 N N . LYS A 1 86 ? 14.300 -3.509 -0.889 1.00 89.75 86 LYS A N 1
ATOM 700 C CA . LYS A 1 86 ? 15.131 -3.597 0.324 1.00 89.75 86 LYS A CA 1
ATOM 701 C C . LYS A 1 86 ? 15.199 -2.279 1.089 1.00 89.75 86 LYS A C 1
ATOM 703 O O . LYS A 1 86 ? 15.186 -2.285 2.317 1.00 89.75 86 LYS A O 1
ATOM 708 N N . ILE A 1 87 ? 15.323 -1.155 0.381 1.00 87.62 87 ILE A N 1
ATOM 709 C CA . ILE A 1 87 ? 15.335 0.181 0.987 1.00 87.62 87 ILE A CA 1
ATOM 710 C C . ILE A 1 87 ? 14.008 0.419 1.704 1.00 87.62 87 ILE A C 1
ATOM 712 O O . ILE A 1 87 ? 14.016 0.876 2.845 1.00 87.62 87 ILE A O 1
ATOM 716 N N . HIS A 1 88 ? 12.886 0.071 1.070 1.00 86.00 88 HIS A N 1
ATOM 717 C CA . HIS A 1 88 ? 11.578 0.160 1.703 1.00 86.00 88 HIS A CA 1
ATOM 718 C C . HIS A 1 88 ? 11.556 -0.623 3.022 1.00 86.00 88 HIS A C 1
ATOM 720 O O . HIS A 1 88 ? 11.270 -0.038 4.064 1.00 86.00 88 HIS A O 1
ATOM 726 N N . ASP A 1 89 ? 11.932 -1.903 2.999 1.00 84.06 89 ASP A N 1
ATOM 727 C CA . ASP A 1 89 ? 11.922 -2.759 4.193 1.00 84.06 89 ASP A CA 1
ATOM 728 C C . ASP A 1 89 ? 12.853 -2.237 5.297 1.00 84.06 89 ASP A C 1
ATOM 730 O O . ASP A 1 89 ? 12.511 -2.261 6.476 1.00 84.06 89 ASP A O 1
ATOM 734 N N . TYR A 1 90 ? 14.027 -1.715 4.935 1.00 84.50 90 TYR A N 1
ATOM 735 C CA . TYR A 1 90 ? 14.995 -1.201 5.905 1.00 84.50 90 TYR A CA 1
ATOM 736 C C . TYR A 1 90 ? 14.540 0.096 6.587 1.00 84.50 90 TYR A C 1
ATOM 738 O O . TYR A 1 90 ? 14.839 0.328 7.763 1.00 84.50 90 TYR A O 1
ATOM 746 N N . TYR A 1 91 ? 13.865 0.976 5.844 1.00 79.12 91 TYR A N 1
ATOM 747 C CA . TYR A 1 91 ? 13.422 2.264 6.365 1.00 79.12 91 TYR A CA 1
ATOM 748 C C . TYR A 1 91 ? 12.013 2.227 6.950 1.00 79.12 91 TYR A C 1
ATOM 750 O O . TYR A 1 91 ? 11.666 3.199 7.604 1.00 79.12 91 TYR A O 1
ATOM 758 N N . GLN A 1 92 ? 11.233 1.153 6.783 1.00 76.19 92 GLN A N 1
ATOM 759 C CA . GLN A 1 92 ? 9.808 1.106 7.149 1.00 76.19 92 GLN A CA 1
ATOM 760 C C . GLN A 1 92 ? 9.500 1.633 8.563 1.00 76.19 92 GLN A C 1
ATOM 762 O O . GLN A 1 92 ? 8.521 2.350 8.759 1.00 76.19 92 GLN A O 1
ATOM 767 N N . ASP A 1 93 ? 10.374 1.369 9.537 1.00 70.38 93 ASP A N 1
ATOM 768 C CA . ASP A 1 93 ? 10.187 1.744 10.945 1.00 70.38 93 ASP A CA 1
ATOM 769 C C . ASP A 1 93 ? 10.900 3.052 11.331 1.00 70.38 93 ASP A C 1
ATOM 771 O O . ASP A 1 93 ? 10.846 3.486 12.482 1.00 70.38 93 ASP A O 1
ATOM 775 N N . LYS A 1 94 ? 11.564 3.712 10.380 1.00 75.56 94 LYS A N 1
ATOM 776 C CA . LYS A 1 94 ? 12.364 4.921 10.609 1.00 75.56 94 LYS A CA 1
ATOM 777 C C . LYS A 1 94 ? 11.578 6.187 10.283 1.00 75.56 94 LYS A C 1
ATOM 779 O O . LYS A 1 94 ? 10.725 6.207 9.399 1.00 75.56 94 LYS A O 1
ATOM 784 N N . ASP A 1 95 ? 11.921 7.283 10.951 1.00 68.56 95 ASP A N 1
ATOM 785 C CA . ASP A 1 95 ? 11.250 8.569 10.724 1.00 68.56 95 ASP A CA 1
ATOM 786 C C . ASP A 1 95 ? 11.520 9.135 9.322 1.00 68.56 95 ASP A C 1
ATOM 788 O O . ASP A 1 95 ? 10.660 9.804 8.762 1.00 68.56 95 ASP A O 1
ATOM 792 N N . SER A 1 96 ? 12.660 8.794 8.709 1.00 73.62 96 SER A N 1
ATOM 793 C CA . SER A 1 96 ? 13.016 9.188 7.337 1.00 73.62 96 SER A CA 1
ATOM 794 C C . SER A 1 96 ? 12.353 8.350 6.237 1.00 73.62 96 SER A C 1
ATOM 796 O O . SER A 1 96 ? 12.578 8.605 5.053 1.00 73.62 96 SER A O 1
ATOM 798 N N . PHE A 1 97 ? 11.532 7.356 6.595 1.00 75.94 97 PHE A N 1
ATOM 799 C CA . PHE A 1 97 ? 10.804 6.523 5.636 1.00 75.94 97 PHE A CA 1
ATOM 800 C C . PHE A 1 97 ? 10.025 7.311 4.570 1.00 75.94 97 PHE A C 1
ATOM 802 O O . PHE A 1 97 ? 10.161 6.970 3.393 1.00 75.94 97 PHE A O 1
ATOM 809 N N . PRO A 1 98 ? 9.264 8.374 4.909 1.00 69.00 98 PRO A N 1
ATOM 810 C CA . PRO A 1 98 ? 8.438 9.077 3.929 1.00 69.00 98 PRO A CA 1
ATOM 811 C C . PRO A 1 98 ? 9.271 9.702 2.802 1.00 69.00 98 PRO A C 1
ATOM 813 O O . PRO A 1 98 ? 8.944 9.543 1.622 1.00 69.00 98 PRO A O 1
ATOM 816 N N . ASP A 1 99 ? 10.381 10.353 3.154 1.00 77.25 99 ASP A N 1
ATOM 817 C CA . ASP A 1 99 ? 11.271 11.020 2.198 1.00 77.25 99 ASP A CA 1
ATOM 818 C C . ASP A 1 99 ? 11.971 10.016 1.282 1.00 77.25 99 ASP A C 1
ATOM 820 O O . ASP A 1 99 ? 12.056 10.209 0.064 1.00 77.25 99 ASP A O 1
ATOM 824 N N . VAL A 1 100 ? 12.423 8.901 1.860 1.00 81.56 100 VAL A N 1
ATOM 825 C CA . VAL A 1 100 ? 13.072 7.818 1.119 1.00 81.56 100 VAL A CA 1
ATOM 826 C C . VAL A 1 100 ? 12.090 7.181 0.134 1.00 81.56 100 VAL A C 1
ATOM 828 O O . VAL A 1 100 ? 12.404 7.060 -1.051 1.00 81.56 100 VAL A O 1
ATOM 831 N N . VAL A 1 101 ? 10.870 6.854 0.575 1.00 80.38 101 VAL A N 1
ATOM 832 C CA . VAL A 1 101 ? 9.822 6.284 -0.288 1.00 80.38 101 VAL A CA 1
ATOM 833 C C . VAL A 1 101 ? 9.448 7.248 -1.416 1.00 80.38 101 VAL A C 1
ATOM 835 O O . VAL A 1 101 ? 9.309 6.825 -2.566 1.00 80.38 101 VAL A O 1
ATOM 838 N N . LYS A 1 102 ? 9.341 8.552 -1.130 1.00 80.31 102 LYS A N 1
ATOM 839 C CA . LYS A 1 102 ? 9.058 9.583 -2.140 1.00 80.31 102 LYS A CA 1
ATOM 840 C C . LYS A 1 102 ? 10.150 9.654 -3.209 1.00 80.31 102 LYS A C 1
ATOM 842 O O . LYS A 1 102 ? 9.826 9.744 -4.394 1.00 80.31 102 LYS A O 1
ATOM 847 N N . SER A 1 103 ? 11.419 9.568 -2.808 1.00 83.38 103 SER A N 1
ATOM 848 C CA . SER A 1 103 ? 12.558 9.520 -3.732 1.00 83.38 103 SER A CA 1
ATOM 849 C C . SER A 1 103 ? 12.524 8.258 -4.606 1.00 83.38 103 SER A C 1
ATOM 851 O O . SER A 1 103 ? 12.559 8.341 -5.837 1.00 83.38 103 SER A O 1
ATOM 853 N N . CYS A 1 104 ? 12.322 7.084 -3.996 1.00 86.81 104 CYS A N 1
ATOM 854 C CA . CYS A 1 104 ? 12.173 5.817 -4.716 1.00 86.81 104 CYS A CA 1
ATOM 855 C C . CYS A 1 104 ? 11.003 5.839 -5.715 1.00 86.81 104 CYS A C 1
ATOM 857 O O . CYS A 1 104 ? 11.114 5.292 -6.814 1.00 86.81 104 CYS A O 1
ATOM 859 N N . GLN A 1 105 ? 9.896 6.508 -5.377 1.00 84.88 105 GLN A N 1
ATOM 860 C CA . GLN A 1 105 ? 8.747 6.651 -6.271 1.00 84.88 105 GLN A CA 1
ATOM 861 C C . GLN A 1 105 ? 9.085 7.419 -7.556 1.00 84.88 105 GLN A C 1
ATOM 863 O O . GLN A 1 105 ? 8.526 7.111 -8.610 1.00 84.88 105 GLN A O 1
ATOM 868 N N . GLY A 1 106 ? 10.018 8.377 -7.506 1.00 84.56 106 GLY A N 1
ATOM 869 C CA . GLY A 1 106 ? 10.528 9.060 -8.698 1.00 84.56 106 GLY A CA 1
ATOM 870 C C . GLY A 1 106 ? 11.119 8.074 -9.708 1.00 84.56 106 GLY A C 1
ATOM 871 O O . GLY A 1 106 ? 10.698 8.039 -10.864 1.00 84.56 106 GLY A O 1
ATOM 872 N N . HIS A 1 107 ? 11.999 7.186 -9.239 1.00 87.25 107 HIS A N 1
ATOM 873 C CA . HIS A 1 107 ? 12.625 6.156 -10.072 1.00 87.25 107 HIS A CA 1
ATOM 874 C C . HIS A 1 107 ? 11.618 5.150 -10.650 1.00 87.25 107 HIS A C 1
ATOM 876 O O . HIS A 1 107 ? 11.720 4.766 -11.817 1.00 87.25 107 HIS A O 1
ATOM 882 N N . ILE A 1 108 ? 10.612 4.748 -9.866 1.00 87.56 108 ILE A N 1
ATOM 883 C CA . ILE A 1 108 ? 9.535 3.856 -10.330 1.00 87.56 108 ILE A CA 1
ATOM 884 C C . ILE A 1 108 ? 8.729 4.516 -11.454 1.00 87.56 108 ILE A C 1
ATOM 886 O O . ILE A 1 108 ? 8.456 3.884 -12.478 1.00 87.56 108 ILE A O 1
ATOM 890 N N . ASN A 1 109 ? 8.374 5.793 -11.287 1.00 86.38 109 ASN A N 1
ATOM 891 C CA . ASN A 1 109 ? 7.609 6.543 -12.281 1.00 86.38 109 ASN A CA 1
ATOM 892 C C . ASN A 1 109 ? 8.364 6.660 -13.610 1.00 86.38 109 ASN A C 1
ATOM 894 O O . ASN A 1 109 ? 7.746 6.595 -14.673 1.00 86.38 109 ASN A O 1
ATOM 898 N N . ASP A 1 110 ? 9.687 6.810 -13.565 1.00 87.19 110 ASP A N 1
ATOM 899 C CA . ASP A 1 110 ? 10.512 6.873 -14.770 1.00 87.19 110 ASP A CA 1
ATOM 900 C C . ASP A 1 110 ? 10.591 5.526 -15.489 1.00 87.19 110 ASP A C 1
ATOM 902 O O . ASP A 1 110 ? 10.399 5.475 -16.705 1.00 87.19 110 ASP A O 1
ATOM 906 N N . LEU A 1 111 ? 10.756 4.421 -14.755 1.00 86.81 111 LEU A N 1
ATOM 907 C CA . LEU A 1 111 ? 10.717 3.083 -15.351 1.00 86.81 111 LEU A CA 1
ATOM 908 C C . LEU A 1 111 ? 9.360 2.751 -15.982 1.00 86.81 111 LEU A C 1
ATOM 910 O O . LEU A 1 111 ? 9.306 2.090 -17.021 1.00 86.81 111 LEU A O 1
ATOM 914 N N . LYS A 1 112 ? 8.259 3.222 -15.389 1.00 82.88 112 LYS A N 1
ATOM 915 C CA . LYS A 1 112 ? 6.897 2.962 -15.877 1.00 82.88 112 LYS A CA 1
ATOM 916 C C . LYS A 1 112 ? 6.615 3.582 -17.246 1.00 82.88 112 LYS A C 1
ATOM 918 O O . LYS A 1 112 ? 5.798 3.054 -18.000 1.00 82.88 112 LYS A O 1
ATOM 923 N N . LYS A 1 113 ? 7.297 4.679 -17.591 1.00 85.88 113 LYS A N 1
ATOM 924 C CA . LYS A 1 113 ? 7.176 5.339 -18.905 1.00 85.88 113 LYS A CA 1
ATOM 925 C C . LYS A 1 113 ? 7.765 4.496 -20.041 1.00 85.88 113 LYS A C 1
ATOM 927 O O . LYS A 1 113 ? 7.496 4.769 -21.208 1.00 85.88 113 LYS A O 1
ATOM 932 N N . ILE A 1 114 ? 8.568 3.480 -19.726 1.00 83.12 114 ILE A N 1
ATOM 933 C CA . ILE A 1 114 ? 9.275 2.678 -20.720 1.00 83.12 114 ILE A CA 1
ATOM 934 C C . ILE A 1 114 ? 8.353 1.562 -21.236 1.00 83.12 114 ILE A C 1
ATOM 936 O O . ILE A 1 114 ? 8.172 0.525 -20.598 1.00 83.12 114 ILE A O 1
ATOM 940 N N . GLU A 1 115 ? 7.806 1.742 -22.441 1.00 75.88 115 GLU A N 1
ATOM 941 C CA . GLU A 1 115 ? 6.841 0.800 -23.031 1.00 75.88 115 GLU A CA 1
ATOM 942 C C . GLU A 1 115 ? 7.387 -0.617 -23.232 1.00 75.88 115 GLU A C 1
ATOM 944 O O . GLU A 1 115 ? 6.626 -1.581 -23.139 1.00 75.88 115 GLU A O 1
ATOM 949 N N . LYS A 1 116 ? 8.703 -0.754 -23.445 1.00 80.00 116 LYS A N 1
ATOM 950 C CA . LYS A 1 116 ? 9.372 -2.036 -23.725 1.00 80.00 116 LYS A CA 1
ATOM 951 C C . LYS A 1 116 ? 9.221 -3.077 -22.610 1.00 80.00 116 LYS A C 1
ATOM 953 O O . LYS A 1 116 ? 9.476 -4.253 -22.841 1.00 80.00 116 LYS A O 1
ATOM 958 N N . TYR A 1 117 ? 8.827 -2.660 -21.406 1.00 77.31 117 TYR A N 1
ATOM 959 C CA . TYR A 1 117 ? 8.640 -3.564 -20.274 1.00 77.31 117 TYR A CA 1
ATOM 960 C C . TYR A 1 117 ? 7.233 -4.148 -20.181 1.00 77.31 117 TYR A C 1
ATOM 962 O O . TYR A 1 117 ? 7.059 -5.156 -19.494 1.00 77.31 117 TYR A O 1
ATOM 970 N N . LYS A 1 118 ? 6.237 -3.585 -20.879 1.00 76.75 118 LYS A N 1
ATOM 971 C CA . LYS A 1 118 ? 4.854 -4.085 -20.842 1.00 76.75 118 LYS A CA 1
ATOM 972 C C . LYS A 1 118 ? 4.815 -5.583 -21.185 1.00 76.75 118 LYS A C 1
ATOM 974 O O . LYS A 1 118 ? 5.378 -6.017 -22.184 1.00 76.75 118 LYS A O 1
ATOM 979 N N . GLY A 1 119 ? 4.158 -6.376 -20.337 1.00 75.00 119 GLY A N 1
ATOM 980 C CA . GLY A 1 119 ? 4.038 -7.831 -20.511 1.00 75.00 119 GLY A CA 1
ATOM 981 C C . GLY A 1 119 ? 5.243 -8.663 -20.046 1.00 75.00 119 GLY A C 1
ATOM 982 O O . GLY A 1 119 ? 5.234 -9.878 -20.224 1.00 75.00 119 GLY A O 1
ATOM 983 N N . THR A 1 120 ? 6.265 -8.052 -19.435 1.00 83.44 120 THR A N 1
ATOM 984 C CA . THR A 1 120 ? 7.420 -8.768 -18.856 1.00 83.44 120 THR A CA 1
ATOM 985 C C . THR A 1 120 ? 7.284 -8.973 -17.342 1.00 83.44 120 THR A C 1
ATOM 987 O O . THR A 1 120 ? 6.503 -8.293 -16.665 1.00 83.44 120 THR A O 1
ATOM 990 N N . PHE A 1 121 ? 8.098 -9.875 -16.778 1.00 86.00 121 PHE A N 1
ATOM 991 C CA . PHE A 1 121 ? 8.221 -10.023 -15.323 1.00 86.00 121 PHE A CA 1
ATOM 992 C C . PHE A 1 121 ? 8.649 -8.709 -14.656 1.00 86.00 121 PHE A C 1
ATOM 994 O O . PHE A 1 121 ? 8.094 -8.348 -13.622 1.00 86.00 121 PHE A O 1
ATOM 1001 N N . LEU A 1 122 ? 9.568 -7.954 -15.270 1.00 87.00 122 LEU A N 1
ATOM 1002 C CA . LEU A 1 122 ? 10.012 -6.659 -14.752 1.00 87.00 122 LEU A CA 1
ATOM 1003 C C . LEU A 1 122 ? 8.847 -5.685 -14.544 1.00 87.00 122 LEU A C 1
ATOM 1005 O O . LEU A 1 122 ? 8.792 -5.025 -13.517 1.00 87.00 122 LEU A O 1
ATOM 1009 N N . TYR A 1 123 ? 7.884 -5.634 -15.467 1.00 83.62 123 TYR A N 1
ATOM 1010 C CA . TYR A 1 123 ? 6.695 -4.786 -15.317 1.00 83.62 123 TYR A CA 1
ATOM 1011 C C . TYR A 1 123 ? 5.744 -5.272 -14.218 1.00 83.62 123 TYR A C 1
ATOM 1013 O O . TYR A 1 123 ? 5.132 -4.464 -13.519 1.00 83.62 123 TYR A O 1
ATOM 1021 N N . THR A 1 124 ? 5.659 -6.589 -14.024 1.00 82.31 124 THR A N 1
ATOM 1022 C CA . THR A 1 124 ? 4.916 -7.176 -12.899 1.00 82.31 124 THR A CA 1
ATOM 1023 C C . THR A 1 124 ? 5.560 -6.783 -11.569 1.00 82.31 124 THR A C 1
ATOM 1025 O O . THR A 1 124 ? 4.874 -6.301 -10.669 1.00 82.31 124 THR A O 1
ATOM 1028 N N . TYR A 1 125 ? 6.885 -6.912 -11.460 1.00 86.25 125 TYR A N 1
ATOM 1029 C CA . TYR A 1 125 ? 7.621 -6.528 -10.257 1.00 86.25 125 TYR A CA 1
ATOM 1030 C C . TYR A 1 125 ? 7.583 -5.012 -10.020 1.00 86.25 125 TYR A C 1
ATOM 1032 O O . TYR A 1 125 ? 7.359 -4.572 -8.899 1.00 86.25 125 TYR A O 1
ATOM 1040 N N . LEU A 1 126 ? 7.677 -4.205 -11.081 1.00 87.50 126 LEU A N 1
ATOM 1041 C CA . LEU A 1 126 ? 7.499 -2.754 -11.020 1.00 87.50 126 LEU A CA 1
ATOM 1042 C C . LEU A 1 126 ? 6.127 -2.379 -10.457 1.00 87.50 126 LEU A C 1
ATOM 1044 O O . LEU A 1 126 ? 6.049 -1.520 -9.587 1.00 87.50 126 LEU A O 1
ATOM 1048 N N . SER A 1 127 ? 5.063 -3.042 -10.916 1.00 81.62 127 SER A N 1
ATOM 1049 C CA . SER A 1 127 ? 3.700 -2.799 -10.428 1.00 81.62 127 SER A CA 1
ATOM 1050 C C . SER A 1 127 ? 3.559 -3.151 -8.944 1.00 81.62 127 SER A C 1
ATOM 1052 O O . SER A 1 127 ? 2.891 -2.435 -8.202 1.00 81.62 127 SER A O 1
ATOM 1054 N N . TYR A 1 128 ? 4.216 -4.224 -8.494 1.00 84.19 128 TYR A N 1
ATOM 1055 C CA . TYR A 1 128 ? 4.267 -4.606 -7.082 1.00 84.19 128 TYR A CA 1
ATOM 1056 C C . TYR A 1 128 ? 4.976 -3.546 -6.222 1.00 84.19 128 TYR A C 1
ATOM 1058 O O . TYR A 1 128 ? 4.405 -3.082 -5.235 1.00 84.19 128 TYR A O 1
ATOM 1066 N N . ILE A 1 129 ? 6.178 -3.118 -6.618 1.00 84.38 129 ILE A N 1
ATOM 1067 C CA . ILE A 1 129 ? 6.955 -2.110 -5.882 1.00 84.38 129 ILE A CA 1
ATOM 1068 C C . ILE A 1 129 ? 6.247 -0.747 -5.887 1.00 84.38 129 ILE A C 1
ATOM 1070 O O . ILE A 1 129 ? 6.190 -0.073 -4.859 1.00 84.38 129 ILE A O 1
ATOM 1074 N N . GLU A 1 130 ? 5.651 -0.353 -7.016 1.00 83.62 130 GLU A N 1
ATOM 1075 C CA . GLU A 1 130 ? 4.832 0.859 -7.119 1.00 83.62 130 GLU A CA 1
ATOM 1076 C C . GLU A 1 130 ? 3.661 0.820 -6.142 1.00 83.62 130 GLU A C 1
ATOM 1078 O O . GLU A 1 130 ? 3.402 1.800 -5.451 1.00 83.62 130 GLU A O 1
ATOM 1083 N N . HIS A 1 131 ? 2.954 -0.306 -6.068 1.00 76.44 131 HIS A N 1
ATOM 1084 C CA . HIS A 1 131 ? 1.826 -0.453 -5.162 1.00 76.44 131 HIS A CA 1
ATOM 1085 C C . HIS A 1 131 ? 2.262 -0.340 -3.697 1.00 76.44 131 HIS A C 1
ATOM 1087 O O . HIS A 1 131 ? 1.659 0.409 -2.927 1.00 76.44 131 HIS A O 1
ATOM 1093 N N . LYS A 1 132 ? 3.347 -1.034 -3.337 1.00 79.56 132 LYS A N 1
ATOM 1094 C CA . LYS A 1 132 ? 3.928 -1.023 -1.991 1.00 79.56 132 LYS A CA 1
ATOM 1095 C C . LYS A 1 132 ? 4.332 0.394 -1.555 1.00 79.56 132 LYS A C 1
ATOM 1097 O O . LYS A 1 132 ? 4.008 0.813 -0.448 1.00 79.56 132 LYS A O 1
ATOM 1102 N N . ASN A 1 133 ? 4.954 1.169 -2.446 1.00 77.25 133 ASN A N 1
ATOM 1103 C CA . ASN A 1 133 ? 5.379 2.547 -2.165 1.00 77.25 133 ASN A CA 1
ATOM 1104 C C . ASN A 1 133 ? 4.236 3.574 -2.257 1.00 77.25 133 ASN A C 1
ATOM 1106 O O . ASN A 1 133 ? 4.200 4.548 -1.502 1.00 77.25 133 ASN A O 1
ATOM 1110 N N . GLY A 1 134 ? 3.288 3.367 -3.171 1.00 71.00 134 GLY A N 1
ATOM 1111 C CA . GLY A 1 134 ? 2.208 4.305 -3.468 1.00 71.00 134 GLY A CA 1
ATOM 1112 C C . GLY A 1 134 ? 1.175 4.435 -2.351 1.00 71.00 134 GLY A C 1
ATOM 1113 O O . GLY A 1 134 ? 0.668 5.536 -2.135 1.00 71.00 134 GLY A O 1
ATOM 1114 N N . GLN A 1 135 ? 0.899 3.353 -1.611 1.00 68.06 135 GLN A N 1
ATOM 1115 C CA . GLN A 1 135 ? -0.002 3.394 -0.450 1.00 68.06 135 GLN A CA 1
ATOM 1116 C C . GLN A 1 135 ? 0.479 4.411 0.593 1.00 68.06 135 GLN A C 1
ATOM 1118 O O . GLN A 1 135 ? -0.290 5.259 1.035 1.00 68.06 135 GLN A O 1
ATOM 1123 N N . HIS A 1 136 ? 1.772 4.384 0.926 1.00 66.38 136 HIS A N 1
ATOM 1124 C CA . HIS A 1 136 ? 2.342 5.262 1.945 1.00 66.38 136 HIS A CA 1
ATOM 1125 C C . HIS A 1 136 ? 2.233 6.744 1.572 1.00 66.38 136 HIS A C 1
ATOM 1127 O O . HIS A 1 136 ? 1.839 7.569 2.392 1.00 66.38 136 HIS A O 1
ATOM 1133 N N . LYS A 1 137 ? 2.542 7.080 0.313 1.00 68.38 137 LYS A N 1
ATOM 1134 C CA . LYS A 1 137 ? 2.459 8.456 -0.188 1.00 68.38 137 LYS A CA 1
ATOM 1135 C C . LYS A 1 137 ? 1.048 9.038 -0.031 1.00 68.38 137 LYS A C 1
ATOM 1137 O O . LYS A 1 137 ? 0.913 10.184 0.378 1.00 68.38 137 LYS A O 1
ATOM 1142 N N . GLN A 1 138 ? 0.014 8.249 -0.326 1.00 76.00 138 GLN A N 1
ATOM 1143 C CA . GLN A 1 138 ? -1.376 8.696 -0.193 1.00 76.00 138 GLN A CA 1
ATOM 1144 C C . GLN A 1 138 ? 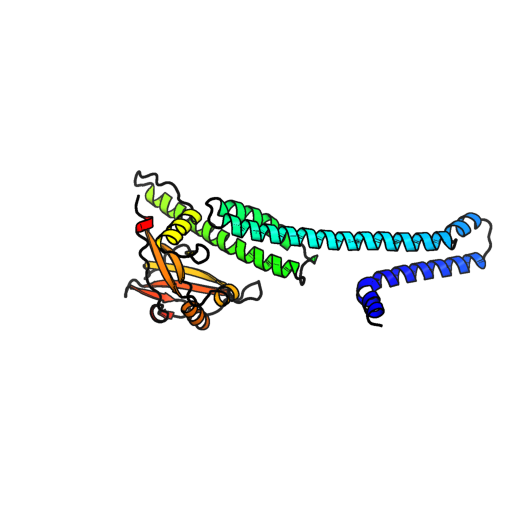-1.772 8.946 1.265 1.00 76.00 138 GLN A C 1
ATOM 1146 O O . GLN A 1 138 ? -2.515 9.887 1.533 1.00 76.00 138 GLN A O 1
ATOM 1151 N N . GLU A 1 139 ? -1.307 8.110 2.196 1.00 81.75 139 GLU A N 1
ATOM 1152 C CA . GLU A 1 139 ? -1.610 8.279 3.619 1.00 81.75 139 GLU A CA 1
ATOM 1153 C C . GLU A 1 139 ? -0.925 9.525 4.206 1.00 81.75 139 GLU A C 1
ATOM 1155 O O . GLU A 1 139 ? -1.577 10.289 4.916 1.00 81.75 139 GLU A O 1
ATOM 1160 N N . GLU A 1 140 ? 0.347 9.768 3.870 1.00 81.19 140 GLU A N 1
ATOM 1161 C CA . GLU A 1 140 ? 1.094 10.961 4.307 1.00 81.19 140 GLU A CA 1
ATOM 1162 C C . GLU A 1 140 ? 0.491 12.256 3.749 1.00 81.19 140 GLU A C 1
ATOM 1164 O O . GLU A 1 140 ? 0.233 13.183 4.510 1.00 81.19 140 GLU A O 1
ATOM 1169 N N . GLU A 1 141 ? 0.174 12.311 2.448 1.00 83.00 141 GLU A N 1
ATOM 1170 C CA . GLU A 1 141 ? -0.464 13.492 1.840 1.00 83.00 141 GLU A CA 1
ATOM 1171 C C . GLU A 1 141 ? -1.796 13.827 2.533 1.00 83.00 141 GLU A C 1
ATOM 1173 O O . GLU A 1 141 ? -2.076 14.984 2.848 1.00 83.00 141 GLU A O 1
ATOM 1178 N N . GLN A 1 142 ? -2.607 12.809 2.839 1.00 83.12 142 GLN A N 1
ATOM 1179 C CA . GLN A 1 142 ? -3.852 12.991 3.587 1.00 83.12 142 GLN A CA 1
ATOM 1180 C C . GLN A 1 142 ? -3.616 13.486 5.018 1.00 83.12 142 GLN A C 1
ATOM 1182 O O . GLN A 1 142 ? -4.396 14.303 5.519 1.00 83.12 142 GLN A O 1
ATOM 1187 N N . PHE A 1 143 ? -2.575 12.982 5.683 1.00 85.38 143 PHE A N 1
ATOM 1188 C CA . PHE A 1 143 ? -2.226 13.370 7.045 1.00 85.38 143 PHE A CA 1
ATOM 1189 C C . PHE A 1 143 ? -1.722 14.814 7.105 1.00 85.38 143 PHE A C 1
ATOM 1191 O O . PHE A 1 143 ? -2.152 15.586 7.966 1.00 85.38 143 PHE A O 1
ATOM 1198 N N . ASP A 1 144 ? -0.874 15.214 6.161 1.00 84.31 144 ASP A N 1
ATOM 1199 C CA . ASP A 1 144 ? -0.377 16.581 6.033 1.00 84.31 144 ASP A CA 1
ATOM 1200 C C . ASP A 1 144 ? -1.514 17.577 5.798 1.00 84.31 144 ASP A C 1
ATOM 1202 O O . ASP A 1 144 ? -1.656 18.539 6.554 1.00 84.31 144 ASP A O 1
ATOM 1206 N N . GLU A 1 145 ? -2.405 17.300 4.843 1.00 81.88 145 GLU A N 1
ATOM 1207 C CA . GLU A 1 145 ? -3.571 18.151 4.588 1.00 81.88 145 GLU A CA 1
ATOM 1208 C C . GLU A 1 145 ? -4.480 18.299 5.819 1.00 81.88 145 GLU A C 1
ATOM 1210 O O . GLU A 1 145 ? -5.070 19.360 6.059 1.00 81.88 145 GLU A O 1
ATOM 1215 N N . GLN A 1 146 ? -4.671 17.221 6.585 1.00 79.56 146 GLN A N 1
ATOM 1216 C CA . GLN A 1 146 ? -5.542 17.249 7.755 1.00 79.56 146 GLN A CA 1
ATOM 1217 C C . GLN A 1 146 ? -4.883 17.926 8.963 1.00 79.56 146 GLN A C 1
ATOM 1219 O O . GLN A 1 146 ? -5.552 18.663 9.701 1.00 79.56 146 GLN A O 1
ATOM 1224 N N . SER A 1 147 ? -3.592 17.692 9.176 1.00 76.69 147 SER A N 1
ATOM 1225 C CA . SER A 1 147 ? -2.826 18.338 10.240 1.00 76.69 147 SER A CA 1
ATOM 1226 C C . SER A 1 147 ? -2.723 19.845 10.005 1.00 76.69 147 SER A C 1
ATOM 1228 O O . SER A 1 147 ? -2.971 20.602 10.939 1.00 76.69 147 SER A O 1
ATOM 1230 N N . GLU A 1 148 ? -2.517 20.304 8.766 1.00 72.12 148 GLU A N 1
ATOM 1231 C CA . GLU A 1 148 ? -2.550 21.732 8.410 1.00 72.12 148 GLU A CA 1
ATOM 1232 C C . GLU A 1 148 ? -3.906 22.382 8.712 1.00 72.12 148 GLU A C 1
ATOM 1234 O O . GLU A 1 148 ? -3.969 23.433 9.352 1.00 72.12 148 GLU A O 1
ATOM 1239 N N . LYS A 1 149 ? -5.017 21.731 8.338 1.00 66.94 149 LYS A N 1
ATOM 1240 C CA . LYS A 1 149 ? -6.373 22.219 8.664 1.00 66.94 149 LYS A CA 1
ATOM 1241 C C . LYS A 1 149 ? -6.617 22.319 10.167 1.00 66.94 149 LYS A C 1
ATOM 1243 O O . LYS A 1 149 ? -7.338 23.208 10.616 1.00 66.94 149 LYS A O 1
ATOM 1248 N N . THR A 1 150 ? -6.047 21.396 10.937 1.00 63.03 150 THR A N 1
ATOM 1249 C CA . THR A 1 150 ? -6.158 21.391 12.401 1.00 63.03 150 THR A CA 1
ATOM 1250 C C . THR A 1 150 ? -5.277 22.482 13.012 1.00 63.03 150 THR A C 1
ATOM 1252 O O . THR A 1 150 ? -5.723 23.190 13.909 1.00 63.03 150 THR A O 1
ATOM 1255 N N . PHE A 1 151 ? -4.073 22.688 12.473 1.00 58.62 151 PHE A N 1
ATOM 1256 C CA . PHE A 1 151 ? -3.133 23.720 12.908 1.00 58.62 151 PHE A CA 1
ATOM 1257 C C . PHE A 1 151 ? -3.682 25.135 12.681 1.00 58.62 151 PHE A C 1
ATOM 1259 O O . PHE A 1 151 ? -3.680 25.941 13.606 1.00 58.62 151 PHE A O 1
ATOM 1266 N N . ILE A 1 152 ? -4.256 25.416 11.503 1.00 59.31 152 ILE A N 1
ATOM 1267 C CA . ILE A 1 152 ? -4.915 26.704 11.208 1.00 59.31 152 ILE A CA 1
ATOM 1268 C C . ILE A 1 152 ? -6.062 26.974 12.194 1.00 59.31 152 ILE A C 1
ATOM 1270 O O . ILE A 1 152 ? -6.264 28.109 12.617 1.00 59.31 152 ILE A O 1
ATOM 1274 N N . LYS A 1 153 ? -6.802 25.933 12.596 1.00 56.72 153 LYS A N 1
ATOM 1275 C CA . LYS A 1 153 ? -7.912 26.057 13.549 1.00 56.72 153 LYS A CA 1
ATOM 1276 C C . LYS A 1 153 ? -7.445 26.306 14.990 1.00 56.72 153 LYS A C 1
ATOM 1278 O O . LYS A 1 153 ? -8.195 26.893 15.759 1.00 56.72 153 LYS A O 1
ATOM 1283 N N . ASN A 1 154 ? -6.235 25.870 15.338 1.00 52.59 154 ASN A N 1
ATOM 1284 C CA . ASN A 1 154 ? -5.677 25.974 16.685 1.00 52.59 154 ASN A CA 1
ATOM 1285 C C . ASN A 1 154 ? -4.771 27.200 16.884 1.00 52.59 154 ASN A C 1
ATOM 1287 O O . ASN A 1 154 ? -4.421 27.477 18.020 1.00 52.59 154 ASN A O 1
ATOM 1291 N N . GLN A 1 155 ? -4.429 27.977 15.846 1.00 50.22 155 GLN A N 1
ATOM 1292 C CA . GLN A 1 155 ? -3.660 29.231 15.996 1.00 50.22 155 GLN A CA 1
ATOM 1293 C C . GLN A 1 155 ? -4.369 30.321 16.823 1.00 50.22 155 GLN A C 1
ATOM 1295 O O . GLN A 1 155 ? -3.757 31.334 17.153 1.00 50.22 155 GLN A O 1
ATOM 1300 N N . THR A 1 156 ? -5.637 30.129 17.190 1.00 50.19 156 THR A N 1
ATOM 1301 C CA . THR A 1 156 ? -6.314 30.946 18.208 1.00 50.19 156 THR A CA 1
ATOM 1302 C C . THR A 1 156 ? -5.899 30.612 19.647 1.00 50.19 156 THR A C 1
ATOM 1304 O O . THR A 1 156 ? -6.138 31.436 20.523 1.00 50.19 156 THR A O 1
ATOM 1307 N N . ASP A 1 157 ? -5.233 29.476 19.891 1.00 46.03 157 ASP A N 1
ATOM 1308 C CA . ASP A 1 157 ? -4.701 29.061 21.193 1.00 46.03 157 ASP A CA 1
ATOM 1309 C C . ASP A 1 157 ? -3.173 28.853 21.109 1.00 46.03 157 ASP A C 1
ATOM 1311 O O . ASP A 1 157 ? -2.667 28.050 20.329 1.00 46.03 157 ASP A O 1
ATOM 1315 N N . ASN A 1 158 ? -2.421 29.603 21.920 1.00 39.75 158 ASN A N 1
ATOM 1316 C CA . ASN A 1 158 ? -0.955 29.780 21.897 1.00 39.75 158 ASN A CA 1
ATOM 1317 C C . ASN A 1 158 ? -0.113 28.536 22.295 1.00 39.75 158 ASN A C 1
ATOM 1319 O O . ASN A 1 158 ? 0.798 28.620 23.117 1.00 39.75 158 ASN A O 1
ATOM 1323 N N . SER A 1 159 ? -0.374 27.371 21.711 1.00 46.38 159 SER A N 1
ATOM 1324 C CA . SER A 1 159 ? 0.405 26.145 21.909 1.00 46.38 159 SER A CA 1
ATOM 1325 C C . SER A 1 159 ? 1.036 25.730 20.578 1.00 46.38 159 SER A C 1
ATOM 1327 O O . SER A 1 159 ? 0.385 25.145 19.712 1.00 46.38 159 SER A O 1
ATOM 1329 N N . TYR A 1 160 ? 2.318 26.060 20.390 1.00 43.91 160 TYR A N 1
ATOM 1330 C CA . TYR A 1 160 ? 3.118 25.548 19.274 1.00 43.91 160 TYR A CA 1
ATOM 1331 C C . TYR A 1 160 ? 3.392 24.056 19.499 1.00 43.91 160 TYR A C 1
ATOM 1333 O O . TYR A 1 160 ? 4.445 23.677 20.004 1.00 43.91 160 TYR A O 1
ATOM 1341 N N . LYS A 1 161 ? 2.427 23.202 19.150 1.00 55.56 161 LYS A N 1
ATOM 1342 C CA . LYS A 1 161 ? 2.627 21.752 19.105 1.00 55.56 161 LYS A CA 1
ATOM 1343 C C . LYS A 1 161 ? 3.487 21.406 17.893 1.00 55.56 161 LYS A C 1
ATOM 1345 O O . LYS A 1 161 ? 3.136 21.747 16.762 1.00 55.56 161 LYS A O 1
ATOM 1350 N N . GLU A 1 162 ? 4.616 20.746 18.128 1.00 57.66 162 GLU A N 1
ATOM 1351 C CA . GLU A 1 162 ? 5.502 20.270 17.068 1.00 57.66 162 GLU A CA 1
ATOM 1352 C C . GLU A 1 162 ? 4.734 19.290 16.160 1.00 57.66 162 GLU A C 1
ATOM 1354 O O . GLU A 1 162 ? 4.043 18.380 16.635 1.00 57.66 162 GLU A O 1
ATOM 1359 N N . LYS A 1 163 ? 4.786 19.506 14.839 1.00 67.12 163 LYS A N 1
ATOM 1360 C CA . LYS A 1 163 ? 4.042 18.696 13.864 1.00 67.12 163 LYS A CA 1
ATOM 1361 C C . LYS A 1 163 ? 4.662 17.293 13.807 1.00 67.12 163 LYS A C 1
ATOM 1363 O O . LYS A 1 163 ? 5.653 17.083 13.113 1.00 67.12 163 LYS A O 1
ATOM 1368 N N . ARG A 1 164 ? 4.086 16.330 14.536 1.00 77.31 164 ARG A N 1
ATOM 1369 C CA . ARG A 1 164 ? 4.487 14.912 14.458 1.00 77.31 164 ARG A CA 1
ATOM 1370 C C . ARG A 1 164 ? 4.222 14.370 13.050 1.00 77.31 164 ARG A C 1
ATOM 1372 O O . ARG A 1 164 ? 3.171 14.655 12.479 1.00 77.31 164 ARG A O 1
ATOM 1379 N N . SER A 1 165 ? 5.140 13.569 12.510 1.00 84.00 165 SER A N 1
ATOM 1380 C CA . SER A 1 165 ? 4.924 12.850 11.247 1.00 84.00 165 SER A CA 1
ATOM 1381 C C . SER A 1 165 ? 3.974 11.665 11.442 1.00 84.00 165 SER A C 1
ATOM 1383 O O . SER A 1 165 ? 3.913 11.076 12.528 1.00 84.00 165 SER A O 1
ATOM 1385 N N . LEU A 1 166 ? 3.260 11.263 10.385 1.00 87.12 166 LEU A N 1
ATOM 1386 C CA . LEU A 1 166 ? 2.405 10.074 10.430 1.00 87.12 166 LEU A CA 1
ATOM 1387 C C . LEU A 1 166 ? 3.226 8.819 10.754 1.00 87.12 166 LEU A C 1
ATOM 1389 O O . LEU A 1 166 ? 2.803 7.990 11.560 1.00 87.12 166 LEU A O 1
ATOM 1393 N N . SER A 1 167 ? 4.417 8.699 10.160 1.00 85.31 167 SER A N 1
ATOM 1394 C CA . SER A 1 167 ? 5.385 7.637 10.454 1.00 85.31 167 SER A CA 1
ATOM 1395 C C . SER A 1 167 ? 5.675 7.500 11.958 1.00 85.31 167 SER A C 1
ATOM 1397 O O . SER A 1 167 ? 5.599 6.390 12.493 1.00 85.31 167 SER A O 1
ATOM 1399 N N . SER A 1 168 ? 5.926 8.620 12.648 1.00 85.94 168 SER A N 1
ATOM 1400 C CA . SER A 1 168 ? 6.190 8.656 14.093 1.00 85.94 168 SER A CA 1
ATOM 1401 C C . SER A 1 168 ? 4.973 8.200 14.907 1.00 85.94 168 SER A C 1
ATOM 1403 O O . SER A 1 168 ? 5.095 7.341 15.780 1.00 85.94 168 SER A O 1
ATOM 1405 N N . ILE A 1 169 ? 3.774 8.672 14.549 1.00 89.62 169 ILE A N 1
ATOM 1406 C CA . ILE A 1 169 ? 2.519 8.265 15.203 1.00 89.62 169 ILE A CA 1
ATOM 1407 C C . ILE A 1 169 ? 2.274 6.764 15.039 1.00 89.62 169 ILE A C 1
ATOM 1409 O O . ILE A 1 169 ? 1.965 6.072 16.006 1.00 89.62 169 ILE A O 1
ATOM 1413 N N . LYS A 1 170 ? 2.445 6.224 13.829 1.00 92.44 170 LYS A N 1
ATOM 1414 C CA . LYS A 1 170 ? 2.286 4.783 13.596 1.00 92.44 170 LYS A CA 1
ATOM 1415 C C . LYS A 1 170 ? 3.309 3.957 14.374 1.00 92.44 170 LYS A C 1
ATOM 1417 O O . LYS A 1 170 ? 2.957 2.888 14.863 1.00 92.44 170 LYS A O 1
ATOM 1422 N N . ASN A 1 171 ? 4.544 4.442 14.509 1.00 89.94 171 ASN A N 1
ATOM 1423 C CA . ASN A 1 171 ? 5.564 3.792 15.332 1.00 89.94 171 ASN A CA 1
ATOM 1424 C C . ASN A 1 171 ? 5.143 3.736 16.811 1.00 89.94 171 ASN A C 1
ATOM 1426 O O . ASN A 1 171 ? 5.338 2.713 17.463 1.00 89.94 171 ASN A O 1
ATOM 1430 N N . GLU A 1 172 ? 4.555 4.811 17.338 1.00 91.56 172 GLU A N 1
ATOM 1431 C CA . GLU A 1 172 ? 4.044 4.876 18.712 1.00 91.56 172 GLU A CA 1
ATOM 1432 C C . GLU A 1 172 ? 2.868 3.910 18.925 1.00 91.56 172 GLU A C 1
ATOM 1434 O O . GLU A 1 172 ? 2.913 3.083 19.835 1.00 91.56 172 GLU A O 1
ATOM 1439 N N . ILE A 1 173 ? 1.880 3.919 18.020 1.00 93.44 173 ILE A N 1
ATOM 1440 C CA . ILE A 1 173 ? 0.761 2.959 18.026 1.00 93.44 173 ILE A CA 1
ATOM 1441 C C . ILE A 1 173 ? 1.282 1.520 17.968 1.00 93.44 173 ILE A C 1
ATOM 1443 O O . ILE A 1 173 ? 0.814 0.657 18.709 1.00 93.44 173 ILE A O 1
ATOM 1447 N N . GLY A 1 174 ? 2.242 1.249 17.082 1.00 92.62 174 GLY A N 1
ATOM 1448 C CA . GLY A 1 174 ? 2.777 -0.093 16.891 1.00 92.62 174 GLY A CA 1
ATOM 1449 C C . GLY A 1 174 ? 3.494 -0.630 18.124 1.00 92.62 174 GLY A C 1
ATOM 1450 O O . GLY A 1 174 ? 3.338 -1.806 18.450 1.00 92.62 174 GLY A O 1
ATOM 1451 N N . LYS A 1 175 ? 4.208 0.237 18.853 1.00 91.69 175 LYS A N 1
ATOM 1452 C CA . LYS A 1 175 ? 4.832 -0.105 20.138 1.00 91.69 175 LYS A CA 1
ATOM 1453 C C . LYS A 1 175 ? 3.788 -0.371 21.218 1.00 91.69 175 LYS A C 1
ATOM 1455 O O . LYS A 1 175 ? 3.830 -1.431 21.834 1.00 91.69 175 LYS A O 1
ATOM 1460 N N . GLU A 1 176 ? 2.852 0.555 21.413 1.00 94.25 176 GLU A N 1
ATOM 1461 C CA . GLU A 1 176 ? 1.872 0.478 22.503 1.00 94.25 176 GLU A CA 1
ATOM 1462 C C . GLU A 1 176 ? 0.917 -0.710 22.334 1.00 94.25 176 GLU A C 1
ATOM 1464 O O . GLU A 1 176 ? 0.598 -1.416 23.288 1.00 94.25 176 GLU A O 1
ATOM 1469 N N . LEU A 1 177 ? 0.489 -0.978 21.098 1.00 92.81 177 LEU A N 1
ATOM 1470 C CA . LEU A 1 177 ? -0.494 -2.022 20.800 1.00 92.81 177 LEU A CA 1
ATOM 1471 C C . LEU A 1 177 ? 0.129 -3.329 20.303 1.00 92.81 177 LEU A C 1
ATOM 1473 O O . LEU A 1 177 ? -0.601 -4.278 20.019 1.00 92.81 177 LEU A O 1
ATOM 1477 N N . SER A 1 178 ? 1.459 -3.395 20.179 1.00 92.19 178 SER A N 1
ATOM 1478 C CA . SER A 1 178 ? 2.174 -4.538 19.590 1.00 92.19 178 SER A CA 1
ATOM 1479 C C . SER A 1 178 ? 1.665 -4.910 18.185 1.00 92.19 178 SER A C 1
ATOM 1481 O O . SER A 1 178 ? 1.555 -6.087 17.831 1.00 92.19 178 SER A O 1
ATOM 1483 N N . ILE A 1 179 ? 1.338 -3.899 17.371 1.00 91.56 179 ILE A N 1
ATOM 1484 C CA . ILE A 1 179 ? 0.866 -4.055 15.987 1.00 91.56 179 ILE A CA 1
ATOM 1485 C C . ILE A 1 179 ? 1.990 -3.644 15.039 1.00 91.56 179 ILE A C 1
ATOM 1487 O O . ILE A 1 179 ? 2.576 -2.574 15.180 1.00 91.56 179 ILE A O 1
ATOM 1491 N N . ASN A 1 180 ? 2.282 -4.479 14.042 1.00 87.94 180 ASN A N 1
ATOM 1492 C CA . ASN A 1 180 ? 3.306 -4.138 13.061 1.00 87.94 180 ASN A CA 1
ATOM 1493 C C . ASN A 1 180 ? 2.867 -2.917 12.239 1.00 87.94 180 ASN A C 1
ATOM 1495 O O . ASN A 1 180 ? 1.716 -2.855 11.800 1.00 87.94 180 ASN A O 1
ATOM 1499 N N . LYS A 1 181 ? 3.778 -1.970 12.002 1.00 85.88 181 LYS A N 1
ATOM 1500 C CA . LYS A 1 181 ? 3.467 -0.665 11.394 1.00 85.88 181 LYS A CA 1
ATOM 1501 C C . LYS A 1 181 ? 2.746 -0.775 10.047 1.00 85.88 181 LYS A C 1
ATOM 1503 O O . LYS A 1 181 ? 1.865 0.026 9.739 1.00 85.88 181 LYS A O 1
ATOM 1508 N N . GLU A 1 182 ? 3.081 -1.798 9.264 1.00 84.81 182 GLU A N 1
ATOM 1509 C CA . GLU A 1 182 ? 2.456 -2.123 7.974 1.00 84.81 182 GLU A CA 1
ATOM 1510 C C . GLU A 1 182 ? 0.930 -2.349 8.058 1.00 84.81 182 GLU A C 1
ATOM 1512 O O . GLU A 1 182 ? 0.206 -2.040 7.103 1.00 84.81 182 GLU A O 1
ATOM 1517 N N . TYR A 1 183 ? 0.434 -2.822 9.209 1.00 90.62 183 TYR A N 1
ATOM 1518 C CA . TYR A 1 183 ? -0.983 -3.072 9.493 1.00 90.62 183 TYR A CA 1
ATOM 1519 C C . TYR A 1 183 ? -1.675 -1.890 10.183 1.00 90.62 183 TYR A C 1
ATOM 1521 O O . TYR A 1 183 ? -2.821 -2.013 10.609 1.00 90.62 183 TYR A O 1
ATOM 1529 N N . ILE A 1 184 ? -1.007 -0.742 10.292 1.00 93.50 184 ILE A N 1
ATOM 1530 C CA . ILE A 1 184 ? -1.563 0.486 10.857 1.00 93.50 184 ILE A CA 1
ATOM 1531 C C . ILE A 1 184 ? -1.860 1.436 9.698 1.00 93.50 184 ILE A C 1
ATOM 1533 O O . ILE A 1 184 ? -0.948 1.929 9.028 1.00 93.50 184 ILE A O 1
ATOM 1537 N N . LYS A 1 185 ? -3.142 1.681 9.432 1.00 93.12 185 LYS A N 1
ATOM 1538 C CA . LYS A 1 185 ? -3.630 2.419 8.262 1.00 93.12 185 LYS A CA 1
ATOM 1539 C C . LYS A 1 185 ? -4.294 3.722 8.674 1.00 93.12 185 LYS A C 1
ATOM 1541 O O . LYS A 1 185 ? -5.213 3.727 9.495 1.00 93.12 185 LYS A O 1
ATOM 1546 N N . TYR A 1 186 ? -3.849 4.818 8.072 1.00 92.81 186 TYR A N 1
ATOM 1547 C CA . TYR A 1 186 ? -4.422 6.141 8.268 1.00 92.81 186 TYR A CA 1
ATOM 1548 C C . TYR A 1 186 ? -5.269 6.560 7.068 1.00 92.81 186 TYR A C 1
ATOM 1550 O O . TYR A 1 186 ? -4.969 6.237 5.923 1.00 92.81 186 TYR A O 1
ATOM 1558 N N . SER A 1 187 ? -6.346 7.284 7.346 1.00 91.62 187 SER A N 1
ATOM 1559 C CA . SER A 1 187 ? -7.129 7.990 6.338 1.00 91.62 187 SER A CA 1
ATOM 1560 C C . SER A 1 187 ? -7.664 9.264 6.960 1.00 91.62 187 SER A C 1
ATOM 1562 O O . SER A 1 187 ? -7.990 9.292 8.154 1.00 91.62 187 SER A O 1
ATOM 1564 N N . ARG A 1 188 ? -7.755 10.330 6.166 1.00 90.31 188 ARG A N 1
ATOM 1565 C CA . ARG A 1 188 ? -8.287 11.598 6.668 1.00 90.31 188 ARG A CA 1
ATOM 1566 C C . ARG A 1 188 ? -9.770 11.486 7.011 1.00 90.31 188 ARG A C 1
ATOM 1568 O O . ARG A 1 188 ? -10.528 10.833 6.297 1.00 90.31 188 ARG A O 1
ATOM 1575 N N . ASN A 1 189 ? -10.203 12.189 8.052 1.00 91.06 189 ASN A N 1
ATOM 1576 C CA . ASN A 1 189 ? -11.612 12.273 8.421 1.00 91.06 189 ASN A CA 1
ATOM 1577 C C . ASN A 1 189 ? -12.357 13.257 7.514 1.00 91.06 189 ASN A C 1
ATOM 1579 O O . ASN A 1 189 ? -11.987 14.427 7.382 1.00 91.06 189 ASN A O 1
ATOM 1583 N N . TYR A 1 190 ? -13.451 12.789 6.929 1.00 88.75 190 TYR A N 1
ATOM 1584 C CA . TYR A 1 190 ? -14.351 13.574 6.102 1.00 88.75 190 TYR A CA 1
ATOM 1585 C C . TYR A 1 190 ? -15.499 14.101 6.961 1.00 88.75 190 TYR A C 1
ATOM 1587 O O . TYR A 1 190 ? -16.087 13.378 7.765 1.00 88.75 190 TYR A O 1
ATOM 1595 N N . LYS A 1 191 ? -15.833 15.383 6.794 1.00 84.56 191 LYS A N 1
ATOM 1596 C CA . LYS A 1 191 ? -17.034 15.942 7.415 1.00 84.56 191 LYS A CA 1
ATOM 1597 C C . LYS A 1 191 ? -18.247 15.400 6.676 1.00 84.56 191 LYS A C 1
ATOM 1599 O O . LYS A 1 191 ? -18.395 15.655 5.486 1.00 84.56 191 LYS A O 1
ATOM 1604 N N . ASP A 1 192 ? -19.082 14.674 7.400 1.00 84.69 192 ASP A N 1
ATOM 1605 C CA . ASP A 1 192 ? -20.320 14.107 6.888 1.00 84.69 192 ASP A CA 1
ATOM 1606 C C . ASP A 1 192 ? -21.421 14.288 7.936 1.00 84.69 192 ASP A C 1
ATOM 1608 O O . ASP A 1 192 ? -21.196 14.086 9.137 1.00 84.69 192 ASP A O 1
ATOM 1612 N N . GLU A 1 193 ? -22.589 14.744 7.499 1.00 84.81 193 GLU A N 1
ATOM 1613 C CA . GLU A 1 193 ? -23.712 15.006 8.393 1.00 84.81 193 GLU A CA 1
ATOM 1614 C C . GLU A 1 193 ? -24.235 13.688 8.972 1.00 84.81 193 GLU A C 1
ATOM 1616 O O . GLU A 1 193 ? -24.311 12.672 8.291 1.00 84.81 193 GLU A O 1
ATOM 1621 N N . GLY A 1 194 ? -24.550 13.677 10.269 1.00 85.81 194 GLY A N 1
ATOM 1622 C CA . GLY A 1 194 ? -24.992 12.457 10.954 1.00 85.81 194 GLY A CA 1
ATOM 1623 C C . GLY A 1 194 ? -23.873 11.490 11.363 1.00 85.81 194 GLY A C 1
ATOM 1624 O O . GLY A 1 194 ? -24.165 10.490 12.021 1.00 85.81 194 GLY A O 1
ATOM 1625 N N . PHE A 1 195 ? -22.599 11.807 11.090 1.00 89.50 195 PHE A N 1
ATOM 1626 C CA . PHE A 1 195 ? -21.458 10.972 11.488 1.00 89.50 195 PHE A CA 1
ATOM 1627 C C . PHE A 1 195 ? -20.449 11.717 12.381 1.00 89.50 195 PHE A C 1
ATOM 1629 O O . PHE A 1 195 ? -20.238 12.931 12.266 1.00 89.50 195 PHE A O 1
ATOM 1636 N N . TRP A 1 196 ? -19.849 10.994 13.332 1.00 88.31 196 TRP A N 1
ATOM 1637 C CA . TRP A 1 196 ? -18.720 11.467 14.151 1.00 88.31 196 TRP A CA 1
ATOM 1638 C C . TRP A 1 196 ? -17.372 11.187 13.486 1.00 88.31 196 TRP A C 1
ATOM 1640 O O . TRP A 1 196 ? -16.445 11.986 13.588 1.00 88.31 196 TRP A O 1
ATOM 1650 N N . TRP A 1 197 ? -17.289 10.055 12.798 1.00 90.62 197 TRP A N 1
ATOM 1651 C CA . TRP A 1 197 ? -16.144 9.581 12.034 1.00 90.62 197 TRP A CA 1
ATOM 1652 C C . TRP A 1 197 ? -16.683 9.219 10.657 1.00 90.62 197 TRP A C 1
ATOM 1654 O O . TRP A 1 197 ? -17.660 8.478 10.575 1.00 90.62 197 TRP A O 1
ATOM 1664 N N . SER A 1 198 ? -16.067 9.716 9.587 1.00 91.69 198 SER A N 1
ATOM 1665 C CA . SER A 1 198 ? -16.302 9.210 8.233 1.00 91.69 198 SER A CA 1
ATOM 1666 C C . SER A 1 198 ? -14.975 9.138 7.484 1.00 91.69 198 SER A C 1
ATOM 1668 O O . SER A 1 198 ? -14.399 10.167 7.148 1.00 91.69 198 SER A O 1
ATOM 1670 N N . THR A 1 199 ? -14.456 7.934 7.250 1.00 91.94 199 THR A N 1
ATOM 1671 C CA . THR A 1 199 ? -13.225 7.705 6.476 1.00 91.94 199 THR A CA 1
ATOM 1672 C C . THR A 1 199 ? -13.423 6.592 5.467 1.00 91.94 199 THR A C 1
ATOM 1674 O O . THR A 1 199 ? -14.415 5.860 5.505 1.00 91.94 199 THR A O 1
ATOM 1677 N N . TRP A 1 200 ? -12.469 6.464 4.550 1.00 90.94 200 TRP A N 1
ATOM 1678 C CA . TRP A 1 200 ? -12.386 5.304 3.679 1.00 90.94 200 TRP A CA 1
ATOM 1679 C C . TRP A 1 200 ? -10.930 4.917 3.425 1.00 90.94 200 TRP A C 1
ATOM 1681 O O . TRP A 1 200 ? -10.048 5.780 3.404 1.00 90.94 200 TRP A O 1
ATOM 1691 N N . TYR A 1 201 ? -10.686 3.624 3.240 1.00 90.06 201 TYR A N 1
ATOM 1692 C CA . TYR A 1 201 ? -9.363 3.058 2.989 1.00 90.06 201 TYR A CA 1
ATOM 1693 C C . TYR A 1 201 ? -9.388 2.253 1.692 1.00 90.06 201 TYR A C 1
ATOM 1695 O O . TYR A 1 201 ? -10.258 1.404 1.509 1.00 90.06 201 TYR A O 1
ATOM 1703 N N . SER A 1 202 ? -8.425 2.491 0.805 1.00 86.88 202 SER A N 1
ATOM 1704 C CA . SER A 1 202 ? -8.231 1.676 -0.400 1.00 86.88 202 SER A CA 1
ATOM 1705 C C . SER A 1 202 ? -7.531 0.371 -0.034 1.00 86.88 202 SER A C 1
ATOM 1707 O O . SER A 1 202 ? -6.344 0.386 0.295 1.00 86.88 202 SER A O 1
ATOM 1709 N N . LEU A 1 203 ? -8.227 -0.761 -0.113 1.00 87.25 20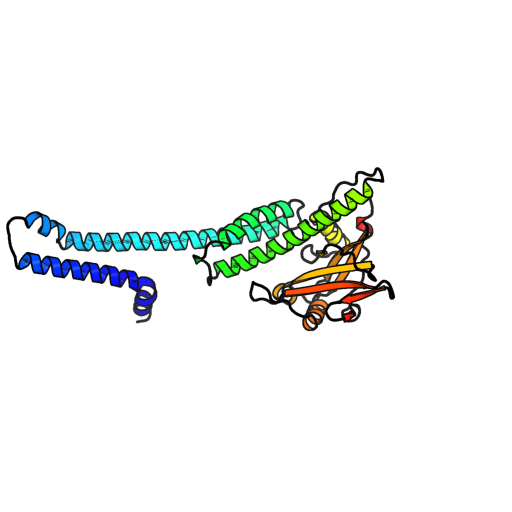3 LEU A N 1
ATOM 1710 C CA . LEU A 1 203 ? -7.652 -2.078 0.168 1.00 87.25 203 LEU A CA 1
ATOM 1711 C C . LEU A 1 203 ? -7.528 -2.898 -1.120 1.00 87.25 203 LEU A C 1
ATOM 1713 O O . LEU A 1 203 ? -8.522 -3.171 -1.787 1.00 87.25 203 LEU A O 1
ATOM 1717 N N . ASP A 1 204 ? -6.312 -3.298 -1.485 1.00 83.25 204 ASP A N 1
ATOM 1718 C CA . ASP A 1 204 ? -6.075 -4.186 -2.633 1.00 83.25 204 ASP A CA 1
ATOM 1719 C C . ASP A 1 204 ? -6.446 -5.637 -2.295 1.00 83.25 204 ASP A C 1
ATOM 1721 O O . ASP A 1 204 ? -6.154 -6.113 -1.198 1.00 83.25 204 ASP A O 1
ATOM 1725 N N . GLU A 1 205 ? -7.062 -6.350 -3.239 1.00 84.38 205 GLU A N 1
ATOM 1726 C CA . GLU A 1 205 ? -7.446 -7.761 -3.083 1.00 84.38 205 GLU A CA 1
ATOM 1727 C C . GLU A 1 205 ? -6.256 -8.638 -2.665 1.00 84.38 205 GLU A C 1
ATOM 1729 O O . GLU A 1 205 ? -6.366 -9.395 -1.703 1.00 84.38 205 GLU A O 1
ATOM 1734 N N . ASN A 1 206 ? -5.078 -8.461 -3.278 1.00 83.00 206 ASN A N 1
ATOM 1735 C CA . ASN A 1 206 ? -3.900 -9.249 -2.911 1.00 83.00 206 ASN A CA 1
ATOM 1736 C C . ASN A 1 206 ? -3.377 -8.902 -1.521 1.00 83.00 206 ASN A C 1
ATOM 1738 O O . ASN A 1 206 ? -2.802 -9.767 -0.859 1.00 83.00 206 ASN A O 1
ATOM 1742 N N . LEU A 1 207 ? -3.518 -7.645 -1.089 1.00 81.88 207 LEU A N 1
ATOM 1743 C CA . LEU A 1 207 ? -3.170 -7.265 0.276 1.00 81.88 207 LEU A CA 1
ATOM 1744 C C . LEU A 1 207 ? -4.081 -8.016 1.249 1.00 81.88 207 LEU A C 1
ATOM 1746 O O . LEU A 1 207 ? -3.579 -8.662 2.162 1.00 81.88 207 LEU A O 1
ATOM 1750 N N . ILE A 1 208 ? -5.397 -7.987 1.020 1.00 88.19 208 ILE A N 1
ATOM 1751 C CA . ILE A 1 208 ? -6.379 -8.667 1.875 1.00 88.19 208 ILE A CA 1
ATOM 1752 C C . ILE A 1 208 ? -6.110 -10.177 1.932 1.00 88.19 208 ILE A C 1
ATOM 1754 O O . ILE A 1 208 ? -6.099 -10.759 3.018 1.00 88.19 208 ILE A O 1
ATOM 1758 N N . ASP A 1 209 ? -5.837 -10.804 0.788 1.00 87.12 209 ASP A N 1
ATOM 1759 C CA . ASP A 1 209 ? -5.615 -12.249 0.698 1.00 87.12 209 ASP A CA 1
ATOM 1760 C C . ASP A 1 209 ? -4.343 -12.703 1.428 1.00 87.12 209 ASP A C 1
ATOM 1762 O O . ASP A 1 209 ? -4.326 -13.773 2.046 1.00 87.12 209 ASP A O 1
ATOM 1766 N N . LYS A 1 210 ? -3.286 -11.880 1.400 1.00 88.12 210 LYS A N 1
ATOM 1767 C CA . LYS A 1 210 ? -1.986 -12.190 2.014 1.00 88.12 210 LYS A CA 1
ATOM 1768 C C . LYS A 1 210 ? -1.913 -11.908 3.511 1.00 88.12 210 LYS A C 1
ATOM 1770 O O . LYS A 1 210 ? -0.988 -12.400 4.154 1.00 88.12 210 LYS A O 1
ATOM 1775 N N . ILE A 1 211 ? -2.846 -11.139 4.075 1.00 89.75 211 ILE A N 1
ATOM 1776 C CA . ILE A 1 211 ? -2.859 -10.872 5.518 1.00 89.75 211 ILE A CA 1
ATOM 1777 C C . ILE A 1 211 ? -3.049 -12.198 6.280 1.00 89.75 211 ILE A C 1
ATOM 1779 O O . ILE A 1 211 ? -3.999 -12.928 5.989 1.00 89.75 211 ILE A O 1
ATOM 1783 N N . PRO A 1 212 ? -2.196 -12.539 7.262 1.00 92.50 212 PRO A N 1
ATOM 1784 C CA . PRO A 1 212 ? -2.410 -13.722 8.092 1.00 92.50 212 PRO A CA 1
ATOM 1785 C C . PRO A 1 212 ? -3.686 -13.607 8.937 1.00 92.50 212 PRO A C 1
ATOM 1787 O O . PRO A 1 212 ? -4.054 -12.527 9.396 1.00 92.50 212 PRO A O 1
ATOM 1790 N N . ASP A 1 213 ? -4.368 -14.729 9.148 1.00 93.44 213 ASP A N 1
ATOM 1791 C CA . ASP A 1 213 ? -5.707 -14.764 9.748 1.00 93.44 213 ASP A CA 1
ATOM 1792 C C . ASP A 1 213 ? -5.765 -14.215 11.183 1.00 93.44 213 ASP A C 1
ATOM 1794 O O . ASP A 1 213 ? -6.767 -13.614 11.574 1.00 93.44 213 ASP A O 1
ATOM 1798 N N . ASP A 1 214 ? -4.693 -14.407 11.948 1.00 92.69 214 ASP A N 1
ATOM 1799 C CA . ASP A 1 214 ? -4.523 -13.996 13.341 1.00 92.69 214 ASP A CA 1
ATOM 1800 C C . ASP A 1 214 ? -4.013 -12.556 13.500 1.00 92.69 214 ASP A C 1
ATOM 1802 O O . ASP A 1 214 ? -4.090 -11.993 14.595 1.00 92.69 214 ASP A O 1
ATOM 1806 N N . LYS A 1 215 ? -3.507 -11.936 12.426 1.00 93.50 215 LYS A N 1
ATOM 1807 C CA . LYS A 1 215 ? -2.948 -10.583 12.486 1.00 93.50 215 LYS A CA 1
ATOM 1808 C C . LYS A 1 215 ? -4.037 -9.538 12.673 1.00 93.50 215 LYS A C 1
ATOM 1810 O O . LYS A 1 215 ? -5.103 -9.607 12.068 1.00 93.50 215 LYS A O 1
ATOM 1815 N N . VAL A 1 216 ? -3.737 -8.544 13.502 1.00 94.94 216 VAL A N 1
ATOM 1816 C CA . VAL A 1 216 ? -4.608 -7.397 13.755 1.00 94.94 216 VAL A CA 1
ATOM 1817 C C . VAL A 1 216 ? -4.221 -6.260 12.817 1.00 94.94 216 VAL A C 1
ATOM 1819 O O . VAL A 1 216 ? -3.051 -5.889 12.745 1.00 94.94 216 VAL A O 1
ATOM 1822 N N . ILE A 1 217 ? -5.214 -5.703 12.127 1.00 95.31 217 ILE A N 1
ATOM 1823 C CA . ILE A 1 217 ? -5.106 -4.455 11.373 1.00 95.31 217 ILE A CA 1
ATOM 1824 C C . ILE A 1 217 ? -5.785 -3.351 12.173 1.00 95.31 217 ILE A C 1
ATOM 1826 O O . ILE A 1 217 ? -6.896 -3.547 12.670 1.00 95.31 217 ILE A O 1
ATOM 1830 N N . LEU A 1 218 ? -5.134 -2.195 12.273 1.00 96.44 218 LEU A N 1
ATOM 1831 C CA . LEU A 1 218 ? -5.677 -0.999 12.902 1.00 96.44 218 LEU A CA 1
ATOM 1832 C C . LEU A 1 218 ? -5.928 0.081 11.852 1.00 96.44 218 LEU A C 1
ATOM 1834 O O . LEU A 1 218 ? -5.031 0.461 11.103 1.00 96.44 218 LEU A O 1
ATOM 1838 N N . PHE A 1 219 ? -7.148 0.601 11.836 1.00 95.75 219 PHE A N 1
ATOM 1839 C CA . PHE A 1 219 ? -7.568 1.730 11.020 1.00 95.75 219 PHE A CA 1
ATOM 1840 C C . PHE A 1 219 ? -7.791 2.924 11.930 1.00 95.75 219 PHE A C 1
ATOM 1842 O O . PHE A 1 219 ? -8.554 2.827 12.888 1.00 95.75 219 PHE A O 1
ATOM 1849 N N . PHE A 1 220 ? -7.144 4.049 11.649 1.00 95.12 220 PHE A N 1
ATOM 1850 C CA . PHE A 1 220 ? -7.301 5.241 12.472 1.00 95.12 220 PHE A CA 1
ATOM 1851 C C . PHE A 1 220 ? -7.413 6.519 11.659 1.00 95.12 220 PHE A C 1
ATOM 1853 O O . PHE A 1 220 ? -7.110 6.571 10.462 1.00 95.12 220 PHE A O 1
ATOM 1860 N N . THR A 1 221 ? -7.886 7.554 12.339 1.00 92.69 221 THR A N 1
ATOM 1861 C CA . THR A 1 221 ? -8.021 8.905 11.814 1.00 92.69 221 THR A CA 1
ATOM 1862 C C . THR A 1 221 ? -7.890 9.932 12.933 1.00 92.69 221 THR A C 1
ATOM 1864 O O . THR A 1 221 ? -7.834 9.580 14.110 1.00 92.69 221 THR A O 1
ATOM 1867 N N . SER A 1 222 ? -7.856 11.212 12.571 1.00 89.06 222 SER A N 1
ATOM 1868 C CA . SER A 1 222 ? -7.999 12.311 13.525 1.00 89.06 222 SER A CA 1
ATOM 1869 C C . SER A 1 222 ? -9.410 12.890 13.417 1.00 89.06 222 SER A C 1
ATOM 1871 O O . SER A 1 222 ? -9.871 13.248 12.336 1.00 89.06 222 SER A O 1
ATOM 1873 N N . VAL A 1 223 ? -10.123 12.999 14.530 1.00 85.94 223 VAL A N 1
ATOM 1874 C CA . VAL A 1 223 ? -11.429 13.656 14.618 1.00 85.94 223 VAL A CA 1
ATOM 1875 C C . VAL A 1 223 ? -11.286 14.818 15.585 1.00 85.94 223 VAL A C 1
ATOM 1877 O O . VAL A 1 223 ? -11.037 14.616 16.767 1.00 85.94 223 VAL A O 1
ATOM 1880 N N . ASN A 1 224 ? -11.436 16.049 15.089 1.00 80.44 224 ASN A N 1
ATOM 1881 C CA . ASN A 1 224 ? -11.301 17.270 15.896 1.00 80.44 224 ASN A CA 1
ATOM 1882 C C . ASN A 1 224 ? -9.991 17.334 16.710 1.00 80.44 224 ASN A C 1
ATOM 1884 O O . ASN A 1 224 ? -9.997 17.770 17.856 1.00 80.44 224 ASN A O 1
ATOM 1888 N N . GLY A 1 225 ? -8.875 16.888 16.127 1.00 77.25 225 GLY A N 1
ATOM 1889 C CA . GLY A 1 225 ? -7.567 16.899 16.786 1.00 77.25 225 GLY A CA 1
ATOM 1890 C C . GLY A 1 225 ? -7.307 15.720 17.727 1.00 77.25 225 GLY A C 1
ATOM 1891 O O . GLY A 1 225 ? -6.201 15.613 18.237 1.00 77.25 225 GLY A O 1
ATOM 1892 N N . GLN A 1 226 ? -8.271 14.814 17.916 1.00 85.19 226 GLN A N 1
ATOM 1893 C CA . GLN A 1 226 ? -8.090 13.583 18.687 1.00 85.19 226 GLN A CA 1
ATOM 1894 C C . GLN A 1 226 ? -7.979 12.378 17.758 1.00 85.19 226 GLN A C 1
ATOM 1896 O O . GLN A 1 226 ? -8.781 12.227 16.835 1.00 85.19 226 GLN A O 1
ATOM 1901 N N . TYR A 1 227 ? -7.009 11.501 18.003 1.00 90.75 227 TYR A N 1
ATOM 1902 C CA . TYR A 1 227 ? -6.907 10.249 17.259 1.00 90.75 227 TYR A CA 1
ATOM 1903 C C . TYR A 1 227 ? -7.984 9.257 17.699 1.00 90.75 227 TYR A C 1
ATOM 1905 O O . TYR A 1 227 ? -8.188 9.038 18.890 1.00 90.75 227 TYR A O 1
ATOM 1913 N N . LYS A 1 228 ? -8.666 8.656 16.722 1.00 91.50 228 LYS A N 1
ATOM 1914 C CA . LYS A 1 228 ? -9.641 7.578 16.920 1.00 91.50 228 LYS A CA 1
ATOM 1915 C C . LYS A 1 228 ? -9.263 6.387 16.057 1.00 91.50 228 LYS A C 1
ATOM 1917 O O . LYS A 1 228 ? -8.830 6.581 14.921 1.00 91.50 228 LYS A O 1
ATOM 1922 N N . GLY A 1 229 ? -9.412 5.182 16.599 1.00 93.94 229 GLY A N 1
ATOM 1923 C CA . GLY A 1 229 ? -8.977 3.940 15.968 1.00 93.94 229 GLY A CA 1
ATOM 1924 C C . GLY A 1 229 ? -10.014 2.830 16.090 1.00 93.94 229 GLY A C 1
ATOM 1925 O O . GLY A 1 229 ? -10.728 2.753 17.083 1.00 93.94 229 GLY A O 1
ATOM 1926 N N . VAL A 1 230 ? -10.058 1.941 15.104 1.00 94.81 230 VAL A N 1
ATOM 1927 C CA . VAL A 1 230 ? -10.726 0.641 15.202 1.00 94.81 230 VAL A CA 1
ATOM 1928 C C . VAL A 1 230 ? -9.769 -0.454 14.748 1.00 94.81 230 VAL A C 1
ATOM 1930 O O . VAL A 1 230 ? -8.927 -0.229 13.877 1.00 94.81 230 VAL A O 1
ATOM 1933 N N . LYS A 1 231 ? -9.892 -1.649 15.320 1.00 95.44 231 LYS A N 1
ATOM 1934 C CA . LYS A 1 231 ? -9.089 -2.817 14.945 1.00 95.44 231 LYS A CA 1
ATOM 1935 C C . LYS A 1 231 ? -9.961 -3.959 14.435 1.00 95.44 231 LYS A C 1
ATOM 1937 O O . LYS A 1 231 ? -11.105 -4.110 14.853 1.00 95.44 231 LYS A O 1
ATOM 1942 N N . ILE A 1 232 ? -9.393 -4.774 13.552 1.00 95.69 232 ILE A N 1
ATOM 1943 C CA . ILE A 1 232 ? -10.015 -5.976 12.986 1.00 95.69 232 ILE A CA 1
ATOM 1944 C C . ILE A 1 232 ? -8.966 -7.076 12.799 1.00 95.69 232 ILE A C 1
ATOM 1946 O O . ILE A 1 232 ? -7.809 -6.789 12.491 1.00 95.69 232 ILE A O 1
ATOM 1950 N N . LYS A 1 233 ? -9.353 -8.345 12.964 1.00 95.69 233 LYS A N 1
ATOM 1951 C CA . LYS A 1 233 ? -8.493 -9.494 12.631 1.00 95.69 233 LYS A CA 1
ATOM 1952 C C . LYS A 1 233 ? -8.478 -9.776 11.129 1.00 95.69 233 LYS A C 1
ATOM 1954 O O . LYS A 1 233 ? -9.483 -9.585 10.445 1.00 95.69 233 LYS A O 1
ATOM 1959 N N . GLY A 1 234 ? -7.369 -10.309 10.626 1.00 94.19 234 GLY A N 1
ATOM 1960 C CA . GLY A 1 234 ? -7.177 -10.643 9.216 1.00 94.19 234 GLY A CA 1
ATOM 1961 C C . GLY A 1 234 ? -8.273 -11.544 8.652 1.00 94.19 234 GLY A C 1
ATOM 1962 O O . GLY A 1 234 ? -8.847 -11.245 7.605 1.00 94.19 234 GLY A O 1
ATOM 1963 N N . ASN A 1 235 ? -8.648 -12.600 9.377 1.00 95.25 235 ASN A N 1
ATOM 1964 C CA . ASN A 1 235 ? -9.731 -13.492 8.957 1.00 95.25 235 ASN A CA 1
ATOM 1965 C C . ASN A 1 235 ? -11.101 -12.791 8.863 1.00 95.25 235 ASN A C 1
ATOM 1967 O O . ASN A 1 235 ? -11.886 -13.099 7.965 1.00 95.25 235 ASN A O 1
ATOM 1971 N N . GLN A 1 236 ? -11.397 -11.844 9.757 1.00 96.00 236 GLN A N 1
ATOM 1972 C CA . GLN A 1 236 ? -12.635 -11.069 9.733 1.00 96.00 236 GLN A CA 1
ATOM 1973 C C . GLN A 1 236 ? -12.620 -10.044 8.602 1.00 96.00 236 GLN A C 1
ATOM 1975 O O . GLN A 1 236 ? -13.624 -9.899 7.911 1.00 96.00 236 GLN A O 1
ATOM 1980 N N . LEU A 1 237 ? -11.474 -9.410 8.332 1.00 94.44 237 LEU A N 1
ATOM 1981 C CA . LEU A 1 237 ? -11.319 -8.505 7.193 1.00 94.44 237 LEU A CA 1
ATOM 1982 C C . LEU A 1 237 ? -11.517 -9.240 5.859 1.00 94.44 237 LEU A C 1
ATOM 1984 O O . LEU A 1 237 ? -12.221 -8.743 4.984 1.00 94.44 237 LEU A O 1
ATOM 1988 N N . LYS A 1 238 ? -10.988 -10.465 5.728 1.00 94.19 238 LYS A N 1
ATOM 1989 C CA . LYS A 1 238 ? -11.235 -11.343 4.568 1.00 94.19 238 LYS A CA 1
ATOM 1990 C C . LYS A 1 238 ? -12.702 -11.754 4.425 1.00 94.19 238 LYS A C 1
ATOM 1992 O O . LYS A 1 238 ? -13.182 -11.970 3.316 1.00 94.19 238 LYS A O 1
ATOM 1997 N N . LYS A 1 239 ? -13.432 -11.923 5.533 1.00 93.44 239 LYS A N 1
ATOM 1998 C CA . LYS A 1 239 ? -14.883 -12.182 5.489 1.00 93.44 239 LYS A CA 1
ATOM 1999 C C . LYS A 1 239 ? -15.651 -10.927 5.083 1.00 93.44 239 LYS A C 1
ATOM 2001 O O . LYS A 1 239 ? -16.569 -11.027 4.275 1.00 93.44 239 LYS A O 1
ATOM 2006 N N . LEU A 1 240 ? -15.269 -9.770 5.620 1.00 92.56 240 LEU A N 1
ATOM 2007 C CA . LEU A 1 240 ? -15.876 -8.480 5.312 1.00 92.56 240 LEU A CA 1
ATOM 2008 C C . LEU A 1 240 ? -15.701 -8.126 3.834 1.00 92.56 240 LEU A C 1
ATOM 2010 O O . LEU A 1 240 ? -16.682 -7.778 3.181 1.00 92.56 240 LEU A O 1
ATOM 2014 N N . SER A 1 241 ? -14.497 -8.301 3.281 1.00 90.19 241 SER A N 1
ATOM 2015 C CA . SER A 1 241 ? -14.187 -7.962 1.885 1.00 90.19 241 SER A CA 1
ATOM 2016 C C . SER A 1 241 ? -15.060 -8.702 0.868 1.00 90.19 241 SER A C 1
ATOM 2018 O O . SER A 1 241 ? -15.416 -8.135 -0.162 1.00 90.19 241 SER A O 1
ATOM 2020 N N . LYS A 1 242 ? -15.494 -9.933 1.172 1.00 88.81 242 LYS A N 1
ATOM 2021 C CA . LYS A 1 242 ? -16.424 -10.704 0.325 1.00 88.81 242 LYS A CA 1
ATOM 2022 C C . LYS A 1 242 ? -17.801 -10.053 0.193 1.00 88.81 242 LYS A C 1
ATOM 2024 O O . LYS A 1 242 ? -18.481 -10.286 -0.801 1.00 88.81 242 LYS A O 1
ATOM 2029 N N . ASN A 1 243 ? -18.195 -9.251 1.178 1.00 88.00 243 ASN A N 1
ATOM 2030 C CA . ASN A 1 243 ? -19.466 -8.528 1.200 1.00 88.00 243 ASN A CA 1
ATOM 2031 C C . ASN A 1 243 ? -19.317 -7.066 0.755 1.00 88.00 243 ASN A C 1
ATOM 2033 O O . ASN A 1 243 ? -20.308 -6.346 0.664 1.00 88.00 243 ASN A O 1
ATOM 2037 N N . MET A 1 244 ? -18.095 -6.623 0.456 1.00 87.19 244 MET A N 1
ATOM 2038 C CA . MET A 1 244 ? -17.835 -5.280 -0.037 1.00 87.19 244 MET A CA 1
ATOM 2039 C C . MET A 1 244 ? -17.923 -5.210 -1.560 1.00 87.19 244 MET A C 1
ATOM 2041 O O . MET A 1 244 ? -17.411 -6.065 -2.286 1.00 87.19 244 MET A O 1
ATOM 2045 N N . LYS A 1 245 ? -18.498 -4.120 -2.069 1.00 82.75 245 LYS A N 1
ATOM 2046 C CA . LYS A 1 245 ? -18.457 -3.805 -3.498 1.00 82.75 245 LYS A CA 1
ATOM 2047 C C . LYS A 1 245 ? -17.038 -3.433 -3.940 1.00 82.75 245 LYS A C 1
ATOM 2049 O O . LYS A 1 245 ? -16.508 -2.402 -3.528 1.00 82.75 245 LYS A O 1
ATOM 2054 N N . ALA A 1 246 ? -16.465 -4.241 -4.828 1.00 81.12 246 ALA A N 1
ATOM 2055 C CA . ALA A 1 246 ? -15.196 -3.936 -5.479 1.00 81.12 246 ALA A CA 1
ATOM 2056 C C . ALA A 1 246 ? -15.309 -2.700 -6.394 1.00 81.12 246 ALA A C 1
ATOM 2058 O O . ALA A 1 246 ? -16.318 -2.496 -7.079 1.00 81.12 246 ALA A O 1
ATOM 2059 N N . SER A 1 247 ? -14.253 -1.895 -6.433 1.00 71.12 247 SER A N 1
ATOM 2060 C CA . SER A 1 247 ? -14.003 -0.874 -7.443 1.00 71.12 247 SER A CA 1
ATOM 2061 C C . SER A 1 247 ? -13.083 -1.437 -8.537 1.00 71.12 247 SER A C 1
ATOM 2063 O O . SER A 1 247 ? -12.203 -2.265 -8.286 1.00 71.12 247 SER A O 1
ATOM 2065 N N . ASN A 1 248 ? -13.317 -1.023 -9.788 1.00 59.16 248 ASN A N 1
ATOM 2066 C CA . ASN A 1 248 ? -12.452 -1.397 -10.907 1.00 59.16 248 ASN A CA 1
ATOM 2067 C C . ASN A 1 248 ? -11.088 -0.726 -10.714 1.00 59.16 248 ASN A C 1
ATOM 2069 O O . ASN A 1 248 ? -10.995 0.500 -10.802 1.00 59.16 248 ASN A O 1
ATOM 2073 N N . SER A 1 249 ? -10.031 -1.507 -10.486 1.00 59.94 249 SER A N 1
ATOM 2074 C CA . SER A 1 249 ? -8.676 -0.956 -10.476 1.00 59.94 249 SER A CA 1
ATOM 2075 C C . SER A 1 249 ? -8.110 -0.863 -11.893 1.00 59.94 249 SER A C 1
ATOM 2077 O O . SER A 1 249 ? -8.462 -1.623 -12.797 1.00 59.94 249 SER A O 1
ATOM 2079 N N . LYS A 1 250 ? -7.168 0.065 -12.081 1.00 54.22 250 LYS A N 1
ATOM 2080 C CA . LYS A 1 250 ? -6.390 0.195 -13.322 1.00 54.22 250 LYS A CA 1
ATOM 2081 C C . LYS A 1 250 ? -5.325 -0.903 -13.478 1.00 54.22 250 LYS A C 1
ATOM 2083 O O . LYS A 1 250 ? -4.724 -0.999 -14.543 1.00 54.22 250 LYS A O 1
ATOM 2088 N N . THR A 1 251 ? -5.059 -1.690 -12.433 1.00 55.59 251 THR A N 1
ATOM 2089 C CA . THR A 1 251 ? -3.963 -2.673 -12.357 1.00 55.59 251 THR A CA 1
ATOM 2090 C C . THR A 1 251 ? -4.426 -4.121 -12.540 1.00 55.59 251 THR A C 1
ATOM 2092 O O . THR A 1 251 ? -3.593 -5.021 -12.543 1.00 55.59 251 THR A O 1
ATOM 2095 N N . GLY A 1 252 ? -5.729 -4.360 -12.730 1.00 61.59 252 GLY A N 1
ATOM 2096 C CA . GLY A 1 252 ? -6.307 -5.690 -12.968 1.00 61.59 252 GLY A CA 1
ATOM 2097 C C . GLY A 1 252 ? -6.732 -6.445 -11.702 1.00 61.59 252 GLY A C 1
ATOM 2098 O O . GLY A 1 252 ? -7.598 -7.309 -11.797 1.00 61.59 252 GLY A O 1
ATOM 2099 N N . ASN A 1 253 ? -6.208 -6.084 -10.525 1.00 70.06 253 ASN A N 1
ATOM 2100 C CA . ASN A 1 253 ? -6.696 -6.592 -9.232 1.00 70.06 253 ASN A CA 1
ATOM 2101 C C . ASN A 1 253 ? -7.949 -5.838 -8.793 1.00 70.06 253 ASN A C 1
ATOM 2103 O O . ASN A 1 253 ? -8.114 -4.673 -9.157 1.00 70.06 253 ASN A O 1
ATOM 2107 N N . LYS A 1 254 ? -8.814 -6.429 -7.970 1.00 81.38 254 LYS A N 1
ATOM 2108 C CA . LYS A 1 254 ? -9.892 -5.642 -7.361 1.00 81.38 254 LYS A CA 1
ATOM 2109 C C . LYS A 1 254 ? -9.335 -4.735 -6.269 1.00 81.38 254 LYS A C 1
ATOM 2111 O O . LYS A 1 254 ? -8.409 -5.092 -5.543 1.00 81.38 254 LYS A O 1
ATOM 2116 N N . THR A 1 255 ? -9.930 -3.558 -6.141 1.00 83.50 255 THR A N 1
ATOM 2117 C CA . THR A 1 255 ? -9.724 -2.686 -4.985 1.00 83.50 255 THR A CA 1
ATOM 2118 C C . THR A 1 255 ? -11.041 -2.588 -4.229 1.00 83.50 255 THR A C 1
ATOM 2120 O O . THR A 1 255 ? -12.115 -2.608 -4.824 1.00 83.50 255 THR A O 1
ATOM 2123 N N . TYR A 1 256 ? -10.969 -2.537 -2.910 1.00 86.62 256 TYR A N 1
ATOM 2124 C CA . TYR A 1 256 ? -12.110 -2.428 -2.020 1.00 86.62 256 TYR A CA 1
ATOM 2125 C C . TYR A 1 256 ? -12.002 -1.108 -1.272 1.00 86.62 256 TYR A C 1
ATOM 2127 O O . TYR A 1 256 ? -11.072 -0.906 -0.494 1.00 86.62 256 TYR A O 1
ATOM 2135 N N . ASP A 1 257 ? -12.955 -0.214 -1.513 1.00 86.44 257 ASP A N 1
ATOM 2136 C CA . ASP A 1 257 ? -13.044 1.044 -0.776 1.00 86.44 257 ASP A CA 1
ATOM 2137 C C . ASP A 1 257 ? -13.736 0.742 0.558 1.00 86.44 257 ASP A C 1
ATOM 2139 O O . ASP A 1 257 ? -14.954 0.563 0.604 1.00 86.44 257 ASP A O 1
ATOM 2143 N N . PHE A 1 258 ? -12.955 0.601 1.629 1.00 91.00 258 PHE A N 1
ATOM 2144 C CA . PHE A 1 258 ? -13.457 0.275 2.959 1.00 91.00 258 PHE A CA 1
ATOM 2145 C C . PHE A 1 258 ? -13.879 1.530 3.701 1.00 91.00 258 PHE A C 1
ATOM 2147 O O . PHE A 1 258 ? -13.029 2.225 4.254 1.00 91.00 258 PHE A O 1
ATOM 2154 N N . TYR A 1 259 ? -15.180 1.825 3.711 1.00 90.50 259 TYR A N 1
ATOM 2155 C CA . TYR A 1 259 ? -15.712 2.960 4.454 1.00 90.50 259 TYR A CA 1
ATOM 2156 C C . TYR A 1 259 ? -15.884 2.595 5.926 1.00 90.50 259 TYR A C 1
ATOM 2158 O O . TYR A 1 259 ? -16.535 1.609 6.254 1.00 90.50 259 TYR A O 1
ATOM 2166 N N . ILE A 1 260 ? -15.347 3.421 6.818 1.00 92.31 260 ILE A N 1
ATOM 2167 C CA . ILE A 1 260 ? -15.586 3.314 8.257 1.00 92.31 260 ILE A CA 1
ATOM 2168 C C . ILE A 1 260 ? -16.316 4.576 8.677 1.00 92.31 260 ILE A C 1
ATOM 2170 O O . ILE A 1 260 ? -15.769 5.681 8.590 1.00 92.31 260 ILE A O 1
ATOM 2174 N N . ARG A 1 261 ? -17.568 4.419 9.116 1.00 91.69 261 ARG A N 1
ATOM 2175 C CA . ARG A 1 261 ? -18.352 5.531 9.647 1.00 91.69 261 ARG A CA 1
ATOM 2176 C C . ARG A 1 261 ? -18.931 5.223 11.014 1.00 91.69 261 ARG A C 1
ATOM 2178 O O . ARG A 1 261 ? -19.491 4.151 11.203 1.00 91.69 261 ARG A O 1
ATOM 2185 N N . LEU A 1 262 ? -18.843 6.187 11.927 1.00 91.25 262 LEU A N 1
ATOM 2186 C CA . LEU A 1 262 ? -19.481 6.146 13.244 1.00 91.25 262 LEU A CA 1
ATOM 2187 C C . LEU A 1 262 ? -20.734 7.021 13.221 1.00 91.25 262 LEU A C 1
ATOM 2189 O O . LEU A 1 262 ? -20.618 8.249 13.122 1.00 91.25 262 LEU A O 1
ATOM 2193 N N . ARG A 1 263 ? -21.917 6.406 13.287 1.00 89.31 263 ARG A N 1
ATOM 2194 C CA . ARG A 1 263 ? -23.206 7.117 13.321 1.00 89.31 263 ARG A CA 1
ATOM 2195 C C . ARG A 1 263 ? -23.365 7.878 14.637 1.00 89.31 263 ARG A C 1
ATOM 2197 O O . ARG A 1 263 ? -22.977 7.384 15.691 1.00 89.31 263 ARG A O 1
ATOM 2204 N N . ARG A 1 264 ? -23.953 9.079 14.592 1.00 89.44 264 ARG A N 1
ATOM 2205 C CA . ARG A 1 264 ? -24.243 9.865 15.811 1.00 89.44 264 ARG A CA 1
ATOM 2206 C C . ARG A 1 264 ? -25.452 9.361 16.591 1.00 89.44 264 ARG A C 1
ATOM 2208 O O . ARG A 1 264 ? -25.520 9.596 17.789 1.00 89.44 264 ARG A O 1
ATOM 2215 N N . GLU A 1 265 ? -26.401 8.741 15.898 1.00 88.19 265 GLU A N 1
ATOM 2216 C CA . GLU A 1 265 ? -27.686 8.319 16.463 1.00 88.19 265 GLU A CA 1
ATOM 2217 C C . GLU A 1 265 ? -27.527 7.177 17.472 1.00 88.19 265 GLU A C 1
ATOM 2219 O O . GLU A 1 265 ? -28.091 7.234 18.559 1.00 88.19 265 GLU A O 1
ATOM 2224 N N . ASP A 1 266 ? -26.718 6.171 17.133 1.00 87.25 266 ASP A N 1
ATOM 2225 C CA . ASP A 1 266 ? -26.588 4.928 17.898 1.00 87.25 266 ASP A CA 1
ATOM 2226 C C . ASP A 1 266 ? -25.140 4.599 18.307 1.00 87.25 266 ASP A C 1
ATOM 2228 O O . ASP A 1 266 ? -24.899 3.580 18.950 1.00 87.25 266 ASP A O 1
ATOM 2232 N N . ASN A 1 267 ? -24.172 5.459 17.960 1.00 87.31 267 ASN A N 1
ATOM 2233 C CA . ASN A 1 267 ? -22.737 5.243 18.180 1.00 87.31 267 ASN A CA 1
ATOM 2234 C C . ASN A 1 267 ? -22.226 3.896 17.637 1.00 87.31 267 ASN A C 1
ATOM 2236 O O . ASN A 1 267 ? -21.320 3.290 18.209 1.00 87.31 267 ASN A O 1
ATOM 2240 N N . THR A 1 268 ? -22.773 3.432 16.511 1.00 88.12 268 THR A N 1
ATOM 2241 C CA . THR A 1 268 ? -22.321 2.198 15.862 1.00 88.12 268 THR A CA 1
ATOM 2242 C C . THR A 1 268 ? -21.449 2.462 14.638 1.00 88.12 268 THR A C 1
ATOM 2244 O O . THR A 1 268 ? -21.614 3.445 13.903 1.00 88.12 268 THR A O 1
ATOM 2247 N N . TYR A 1 269 ? -20.503 1.549 14.405 1.00 89.75 269 TYR A N 1
ATOM 2248 C CA . TYR A 1 269 ? -19.647 1.563 13.227 1.00 89.75 269 TYR A CA 1
ATOM 2249 C C . TYR A 1 269 ? -20.293 0.808 12.056 1.00 89.75 269 TYR A C 1
ATOM 2251 O O . TYR A 1 269 ? -20.697 -0.349 12.198 1.00 89.75 269 TYR A O 1
ATOM 2259 N N . HIS A 1 270 ? -20.337 1.441 10.883 1.00 89.00 270 HIS A N 1
ATOM 2260 C CA . HIS A 1 270 ? -20.880 0.873 9.647 1.00 89.00 270 HIS A CA 1
ATOM 2261 C C . HIS A 1 270 ? -19.918 1.021 8.464 1.00 89.00 270 HIS A C 1
ATOM 2263 O O . HIS A 1 270 ? -19.265 2.055 8.293 1.00 89.00 270 HIS A O 1
ATOM 2269 N N . GLU A 1 271 ? -19.913 0.005 7.599 1.00 86.81 271 GLU A N 1
ATOM 2270 C CA . GLU A 1 271 ? -19.494 0.137 6.207 1.00 86.81 271 GLU A CA 1
ATOM 2271 C C . GLU A 1 271 ? -20.676 0.712 5.424 1.00 86.81 271 GLU A C 1
ATOM 2273 O O . GLU A 1 271 ? -21.662 0.024 5.164 1.00 86.81 271 GLU A O 1
ATOM 2278 N N . CYS A 1 272 ? -20.631 2.006 5.112 1.00 74.56 272 CYS A N 1
ATOM 2279 C CA . CYS A 1 272 ? -21.806 2.700 4.582 1.00 74.56 272 CYS A CA 1
ATOM 2280 C C . CYS A 1 272 ? -22.095 2.428 3.107 1.00 74.56 272 CYS A C 1
ATOM 2282 O O . CYS A 1 272 ? -23.232 2.624 2.686 1.00 74.56 272 CYS A O 1
ATOM 2284 N N . ARG A 1 273 ? -21.119 1.984 2.306 1.00 77.06 273 ARG A N 1
ATOM 2285 C CA . ARG A 1 273 ? -21.376 1.721 0.884 1.00 77.06 273 ARG A CA 1
ATOM 2286 C C . ARG A 1 273 ? -22.300 0.520 0.691 1.00 77.06 273 ARG A C 1
ATOM 2288 O O . ARG A 1 273 ? -23.065 0.497 -0.269 1.00 77.06 273 ARG A O 1
ATOM 2295 N N . ASN A 1 274 ? -22.213 -0.456 1.586 1.00 75.94 274 ASN A N 1
ATOM 2296 C CA . ASN A 1 274 ? -22.968 -1.704 1.536 1.00 75.94 274 ASN A CA 1
ATOM 2297 C C . ASN A 1 274 ? -23.920 -1.859 2.743 1.00 75.94 274 ASN A C 1
ATOM 2299 O O . ASN A 1 274 ? -24.516 -2.918 2.911 1.00 75.94 274 ASN A O 1
ATOM 2303 N N . ASP A 1 275 ? -24.041 -0.813 3.571 1.00 81.31 275 ASP A N 1
ATOM 2304 C CA . ASP A 1 275 ? -24.785 -0.765 4.840 1.00 81.31 275 ASP A CA 1
ATOM 2305 C C . ASP A 1 275 ? -24.537 -1.978 5.753 1.00 81.31 275 ASP A C 1
ATOM 2307 O O . ASP A 1 275 ? -25.445 -2.663 6.226 1.00 81.31 275 ASP A O 1
ATOM 2311 N N . ILE A 1 276 ? -23.259 -2.271 5.988 1.00 85.31 276 ILE A N 1
ATOM 2312 C CA . ILE A 1 276 ? -22.835 -3.425 6.779 1.00 85.31 276 ILE A CA 1
ATOM 2313 C C . ILE A 1 276 ? -22.482 -2.961 8.197 1.00 85.31 276 ILE A C 1
ATOM 2315 O O . ILE A 1 276 ? -21.528 -2.199 8.357 1.00 85.31 276 ILE A O 1
ATOM 2319 N N . PRO A 1 277 ? -23.167 -3.454 9.246 1.00 89.25 277 PRO A N 1
ATOM 2320 C CA . PRO A 1 277 ? -22.743 -3.222 10.623 1.00 89.25 277 PRO A CA 1
ATOM 2321 C C . PRO A 1 277 ? -21.375 -3.866 10.869 1.00 89.25 277 PRO A C 1
ATOM 2323 O O . PRO A 1 277 ? -21.218 -5.081 10.705 1.00 89.25 277 PRO A O 1
ATOM 2326 N N . LEU A 1 278 ? -20.387 -3.070 11.278 1.00 90.62 278 LEU A N 1
ATOM 2327 C CA . LEU A 1 278 ? -19.011 -3.536 11.482 1.00 90.62 278 LEU A CA 1
ATOM 2328 C C . LEU A 1 278 ? -18.869 -4.440 12.715 1.00 90.62 278 LEU A C 1
ATOM 2330 O O . LEU A 1 278 ? -17.980 -5.289 12.756 1.00 90.62 278 LEU A O 1
ATOM 2334 N N . SER A 1 279 ? -19.801 -4.346 13.666 1.00 89.00 279 SER A N 1
ATOM 2335 C CA . SER A 1 279 ? -19.888 -5.242 14.827 1.00 89.00 279 SER A CA 1
ATOM 2336 C C . SER A 1 279 ? -20.020 -6.721 14.442 1.00 89.00 279 SER A C 1
ATOM 2338 O O . SER A 1 279 ? -19.532 -7.586 15.166 1.00 89.00 279 SER A O 1
ATOM 2340 N N . LYS A 1 280 ? -20.597 -7.032 13.268 1.00 91.12 280 LYS A N 1
ATOM 2341 C CA . LYS A 1 280 ? -20.689 -8.408 12.737 1.00 91.12 280 LYS A CA 1
ATOM 2342 C C . LYS A 1 280 ? -19.326 -9.038 12.425 1.00 91.12 280 LYS A C 1
ATOM 2344 O O . LYS A 1 280 ? -19.254 -10.252 12.264 1.00 91.12 280 LYS A O 1
ATOM 2349 N N . TYR A 1 281 ? -18.277 -8.226 12.316 1.00 92.56 281 TYR A N 1
ATOM 2350 C CA . TYR A 1 281 ? -16.922 -8.641 11.946 1.00 92.56 281 TYR A CA 1
ATOM 2351 C C . TYR A 1 281 ? -15.922 -8.406 13.076 1.00 92.56 281 TYR A C 1
ATOM 2353 O O . TYR A 1 281 ? -14.729 -8.280 12.813 1.00 92.56 281 TYR A O 1
ATOM 2361 N N . GLU A 1 282 ? -16.403 -8.345 14.324 1.00 91.81 282 GLU A N 1
ATOM 2362 C CA . GLU A 1 282 ? -15.557 -8.186 15.516 1.00 91.81 282 GLU A CA 1
ATOM 2363 C C . GLU A 1 282 ? -14.660 -6.938 15.428 1.00 91.81 282 GLU A C 1
ATOM 2365 O O . GLU A 1 282 ? -13.515 -6.943 15.878 1.00 91.81 282 GLU A O 1
ATOM 2370 N N . ILE A 1 283 ? -15.164 -5.870 14.799 1.00 91.25 283 ILE A N 1
ATOM 2371 C CA . ILE A 1 283 ? -14.477 -4.582 14.805 1.00 91.25 283 ILE A CA 1
ATOM 2372 C C . ILE A 1 283 ? -14.638 -3.962 16.187 1.00 91.25 283 ILE A C 1
ATOM 2374 O O . ILE A 1 283 ? -15.755 -3.739 16.654 1.00 91.25 283 ILE A O 1
ATOM 2378 N N . GLU A 1 284 ? -13.505 -3.667 16.813 1.00 91.31 284 GLU A N 1
ATOM 2379 C CA . GLU A 1 284 ? -13.423 -3.088 18.151 1.00 91.31 284 GLU A CA 1
ATOM 2380 C C . GLU A 1 284 ? -12.810 -1.690 18.074 1.00 91.31 284 GLU A C 1
ATOM 2382 O O . GLU A 1 284 ? -11.822 -1.479 17.367 1.00 91.31 284 GLU A O 1
ATOM 2387 N N . GLU A 1 285 ? -13.371 -0.739 18.818 1.00 92.12 285 GLU A N 1
ATOM 2388 C CA . GLU A 1 285 ? -12.749 0.572 19.005 1.00 92.12 285 GLU A CA 1
ATOM 2389 C C . GLU A 1 285 ? -11.465 0.439 19.830 1.00 92.12 285 GLU A C 1
ATOM 2391 O O . GLU A 1 285 ? -11.352 -0.399 20.728 1.00 92.12 285 GLU A O 1
ATOM 2396 N N . VAL A 1 286 ? -10.474 1.257 19.492 1.00 91.88 286 VAL A N 1
ATOM 2397 C CA . VAL A 1 286 ? -9.172 1.286 20.149 1.00 91.88 286 VAL A CA 1
ATOM 2398 C C . VAL A 1 286 ? -8.973 2.651 20.776 1.00 91.88 286 VAL A C 1
ATOM 2400 O O . VAL A 1 286 ? -9.091 3.677 20.102 1.00 91.88 286 VAL A O 1
ATOM 2403 N N . ASP A 1 287 ? -8.622 2.652 22.059 1.00 86.75 287 ASP A N 1
ATOM 2404 C CA . ASP A 1 287 ? -8.233 3.870 22.750 1.00 86.75 287 ASP A CA 1
ATOM 2405 C C . ASP A 1 287 ? -6.841 4.318 22.280 1.00 86.75 287 ASP A C 1
ATOM 2407 O O . ASP A 1 287 ? -5.836 3.662 22.550 1.00 86.75 287 ASP A O 1
ATOM 2411 N N . LEU A 1 288 ? -6.793 5.444 21.565 1.00 91.38 288 LEU A N 1
ATOM 2412 C CA . LEU A 1 288 ? -5.565 6.091 21.102 1.00 91.38 288 LEU A CA 1
ATOM 2413 C C . LEU A 1 288 ? -5.203 7.332 21.936 1.00 91.38 288 LEU A C 1
ATOM 2415 O O . LEU A 1 288 ? -4.405 8.162 21.503 1.00 91.38 288 LEU A O 1
ATOM 2419 N N . ASN A 1 289 ? -5.758 7.477 23.144 1.00 86.12 289 ASN A N 1
ATOM 2420 C CA . ASN A 1 289 ? -5.497 8.617 24.026 1.00 86.12 289 ASN A CA 1
ATOM 2421 C C . ASN A 1 289 ? -4.031 8.745 24.448 1.00 86.12 289 ASN A C 1
ATOM 2423 O O . ASN A 1 289 ? -3.608 9.839 24.817 1.00 86.12 289 ASN A O 1
ATOM 2427 N N . PHE A 1 290 ? -3.242 7.669 24.386 1.00 86.62 290 PHE A N 1
ATOM 2428 C CA . PHE A 1 290 ? -1.801 7.732 24.638 1.00 86.62 290 PHE A CA 1
ATOM 2429 C C . PHE A 1 290 ? -1.075 8.653 23.644 1.00 86.62 290 PHE A C 1
ATOM 2431 O O . PHE A 1 290 ? -0.162 9.356 24.055 1.00 86.62 290 PHE A O 1
ATOM 2438 N N . LEU A 1 291 ? -1.569 8.782 22.406 1.00 84.81 291 LEU A N 1
ATOM 2439 C CA . LEU A 1 291 ? -1.041 9.730 21.413 1.00 84.81 291 LEU A CA 1
ATOM 2440 C C . LEU A 1 291 ? -1.323 11.198 21.765 1.00 84.81 291 LEU A C 1
ATOM 2442 O O . LEU A 1 291 ? -0.734 12.106 21.178 1.00 84.81 291 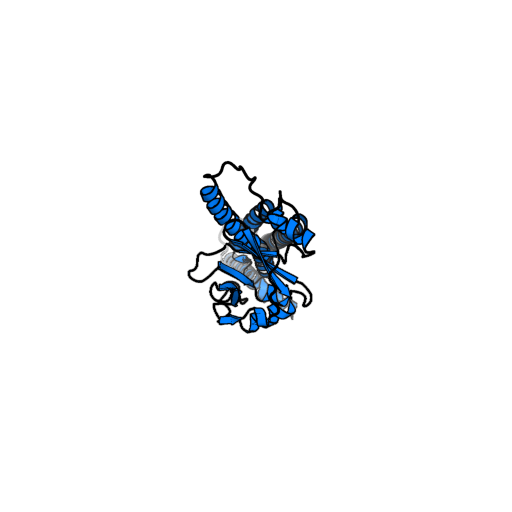LEU A O 1
ATOM 2446 N N . ASN A 1 292 ? -2.262 11.438 22.685 1.00 70.69 292 ASN A N 1
ATOM 2447 C CA . ASN A 1 292 ? -2.648 12.774 23.132 1.00 70.69 292 ASN A CA 1
ATOM 2448 C C . ASN A 1 292 ? -1.889 13.208 24.397 1.00 70.69 292 ASN A C 1
ATOM 2450 O O . ASN A 1 292 ? -2.034 14.363 24.800 1.00 70.69 292 ASN A O 1
ATOM 2454 N N . LYS A 1 293 ? -1.118 12.308 25.028 1.00 57.0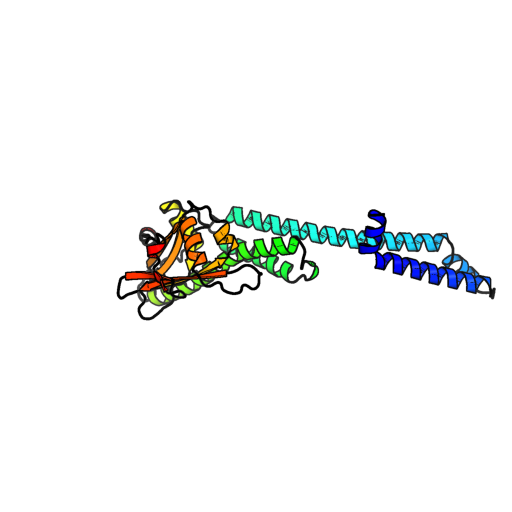3 293 LYS A N 1
ATOM 2455 C CA . LYS A 1 293 ? -0.326 12.607 26.224 1.00 57.03 293 LYS A CA 1
ATOM 2456 C C . LYS A 1 293 ? 0.994 13.267 25.810 1.00 57.03 293 LYS A C 1
ATOM 2458 O O . LYS A 1 293 ? 1.758 12.711 25.022 1.00 57.03 293 LYS A O 1
ATOM 2463 N N . GLU A 1 294 ? 1.210 14.475 26.320 1.00 48.38 294 GLU A N 1
ATOM 2464 C CA . GLU A 1 294 ? 2.526 15.113 26.462 1.00 48.38 294 GLU A CA 1
ATOM 2465 C C . GLU A 1 294 ? 2.990 14.946 27.907 1.00 48.38 294 GLU A C 1
ATOM 2467 O O . GLU A 1 294 ? 2.127 15.077 28.810 1.00 48.38 294 GLU A O 1
#

Sequence (294 aa):
MKKIKLLFKNHWQLLVIEAVIVLIYGLASYYIDKNPVGNFTMLSIIFSNEFFVAILVAIGAIYSWFASKADYEYNKNLEMLKDIDKIHDYYQDKDSFPDVVKSCQGHINDLKKIEKYKGTFLYTYLSYIEHKNGQHKQEEEQFDEQSEKTFIKNQTDNSYKEKRSLSSIKNEIGKELSINKEYIKYSRNYKDEGFWWSTWYSLDENLIDKIPDDKVILFFTSVNGQYKGVKIKGNQLKKLSKNMKASNSKTGNKTYDFYIRLRREDNTYHECRNDIPLSKYEIEEVDLNFLNKE